Protein AF-A0A317H182-F1 (afdb_monomer_lite)

pLDDT: mean 72.09, std 22.32, range [26.25, 97.12]

Radius of gyration: 19.9 Å; chains: 1; bounding box: 57×42×47 Å

Structure (mmCIF, N/CA/C/O backbone):
data_AF-A0A317H182-F1
#
_entry.id   AF-A0A317H182-F1
#
loop_
_atom_site.group_PDB
_atom_site.id
_atom_site.type_symbol
_atom_site.label_atom_id
_atom_site.label_alt_id
_atom_site.label_comp_id
_atom_site.label_asym_id
_atom_site.label_entity_id
_atom_site.label_seq_id
_atom_site.pdbx_PDB_ins_code
_atom_site.Cartn_x
_atom_site.Cartn_y
_atom_site.Cartn_z
_atom_site.occupancy
_atom_site.B_iso_or_equiv
_atom_site.auth_seq_id
_atom_site.auth_comp_id
_atom_site.auth_asym_id
_atom_site.auth_atom_id
_atom_site.pdbx_PDB_model_num
ATOM 1 N N . MET A 1 1 ? 21.557 24.415 13.808 1.00 30.81 1 MET A N 1
ATOM 2 C CA . MET A 1 1 ? 20.575 25.486 13.540 1.00 30.81 1 MET A CA 1
ATOM 3 C C . MET A 1 1 ? 19.965 25.231 12.166 1.00 30.81 1 MET A C 1
ATOM 5 O O . MET A 1 1 ? 20.726 24.977 11.244 1.00 30.81 1 MET A O 1
ATOM 9 N N . SER A 1 2 ? 18.627 25.276 12.091 1.00 28.62 2 SER A N 1
ATOM 10 C CA . SER A 1 2 ? 17.780 25.408 10.882 1.00 28.62 2 SER A CA 1
ATOM 11 C C . SER A 1 2 ? 17.447 24.155 10.034 1.00 28.62 2 SER A C 1
ATOM 13 O O . SER A 1 2 ? 18.135 23.815 9.082 1.00 28.62 2 SER A O 1
ATOM 15 N N . VAL A 1 3 ? 16.304 23.537 10.369 1.00 38.00 3 VAL A N 1
ATOM 16 C CA . VAL A 1 3 ? 15.306 22.853 9.488 1.00 38.00 3 VAL A CA 1
ATOM 17 C C . VAL A 1 3 ? 14.344 23.981 9.001 1.00 38.00 3 VAL A C 1
ATOM 19 O O . VAL A 1 3 ? 14.295 24.958 9.760 1.00 38.00 3 VAL A O 1
ATOM 22 N N . PRO A 1 4 ? 13.569 23.963 7.872 1.00 52.16 4 PRO A N 1
ATOM 23 C CA . PRO A 1 4 ? 12.863 22.810 7.264 1.00 52.16 4 PRO A CA 1
ATOM 24 C C . PRO A 1 4 ? 12.511 22.867 5.747 1.00 52.16 4 PRO A C 1
ATOM 26 O O . PRO A 1 4 ? 11.859 23.809 5.333 1.00 52.16 4 PRO A O 1
ATOM 29 N N . TRP A 1 5 ? 12.722 21.818 4.936 1.00 29.45 5 TRP A N 1
ATOM 30 C CA . TRP A 1 5 ? 11.931 21.649 3.691 1.00 29.45 5 TRP A CA 1
ATOM 31 C C . TRP A 1 5 ? 11.664 20.169 3.386 1.00 29.45 5 TRP A C 1
ATOM 33 O O . TRP A 1 5 ? 12.564 19.396 3.078 1.00 29.45 5 TRP A O 1
ATOM 43 N N . ILE A 1 6 ? 10.393 19.793 3.537 1.00 37.38 6 ILE A N 1
ATOM 44 C CA . ILE A 1 6 ? 9.793 18.497 3.215 1.00 37.38 6 ILE A CA 1
ATOM 45 C C . ILE A 1 6 ? 9.020 18.721 1.909 1.00 37.38 6 ILE A C 1
ATOM 47 O O . ILE A 1 6 ? 7.950 19.328 1.929 1.00 37.38 6 ILE A O 1
ATOM 51 N N . SER A 1 7 ? 9.566 18.273 0.779 1.00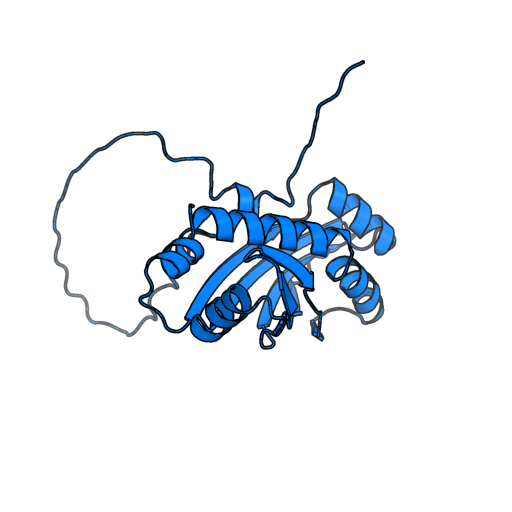 32.78 7 SER A N 1
ATOM 52 C CA . SER A 1 7 ? 8.906 18.345 -0.530 1.00 32.78 7 SER A CA 1
ATOM 53 C C . SER A 1 7 ? 8.351 16.971 -0.871 1.00 32.78 7 SER A C 1
ATOM 55 O O . SER A 1 7 ? 9.085 16.048 -1.200 1.00 32.78 7 SER A O 1
ATOM 57 N N . VAL A 1 8 ? 7.037 16.842 -0.714 1.00 42.72 8 VAL A N 1
ATOM 58 C CA . VAL A 1 8 ? 6.294 15.583 -0.752 1.00 42.72 8 VAL A CA 1
ATOM 59 C C . VAL A 1 8 ? 5.305 15.566 -1.922 1.00 42.72 8 VAL A C 1
ATOM 61 O O . VAL A 1 8 ? 4.232 16.176 -1.855 1.00 42.72 8 VAL A O 1
ATOM 64 N N . PRO A 1 9 ? 5.676 14.911 -3.024 1.00 31.39 9 PRO A N 1
ATOM 65 C CA . PRO A 1 9 ? 4.706 14.448 -4.021 1.00 31.39 9 PRO A CA 1
ATOM 66 C C . PRO A 1 9 ? 4.057 13.058 -3.778 1.00 31.39 9 PRO A C 1
ATOM 68 O O . PRO A 1 9 ? 2.974 12.843 -4.312 1.00 31.39 9 PRO A O 1
ATOM 71 N N . LEU A 1 10 ? 4.575 12.152 -2.925 1.00 35.09 10 LEU A N 1
ATOM 72 C CA . LEU A 1 10 ? 3.971 10.807 -2.746 1.00 35.09 10 LEU A CA 1
ATOM 73 C C . LEU A 1 10 ? 2.767 10.811 -1.801 1.00 35.09 10 LEU A C 1
ATOM 75 O O . LEU A 1 10 ? 1.838 10.019 -1.936 1.00 35.09 10 LEU A O 1
ATOM 79 N N . ILE A 1 11 ? 2.736 11.770 -0.874 1.00 35.50 11 ILE A N 1
ATOM 80 C CA . ILE A 1 11 ? 1.598 11.978 0.028 1.00 35.50 11 ILE A CA 1
ATOM 81 C C . ILE A 1 11 ? 0.484 12.752 -0.708 1.00 35.50 11 ILE A C 1
ATOM 83 O O . ILE A 1 11 ? -0.646 12.779 -0.238 1.00 35.50 11 ILE A O 1
ATOM 87 N N . ARG A 1 12 ? 0.723 13.320 -1.905 1.00 30.66 12 ARG A N 1
ATOM 88 C CA . ARG A 1 12 ? -0.226 14.223 -2.582 1.00 30.66 12 ARG A CA 1
ATOM 89 C C . ARG A 1 12 ? -1.532 13.592 -3.051 1.00 30.66 12 ARG A C 1
ATOM 91 O O . ARG A 1 12 ? -2.519 14.306 -3.033 1.00 30.66 12 ARG A O 1
ATOM 98 N N . CYS A 1 13 ? -1.632 12.300 -3.345 1.00 27.97 13 CYS A N 1
ATOM 99 C CA . CYS A 1 13 ? -2.951 11.732 -3.672 1.00 27.97 13 CYS A CA 1
ATOM 100 C C . CYS A 1 13 ? -3.845 11.463 -2.450 1.00 27.97 13 CYS A C 1
ATOM 102 O O . CYS A 1 13 ? -5.065 11.499 -2.572 1.00 27.97 13 CYS A O 1
ATOM 104 N N . MET A 1 14 ? -3.265 11.308 -1.256 1.00 30.44 14 MET A N 1
ATOM 105 C CA . MET A 1 14 ? -4.017 11.374 0.004 1.00 30.44 14 MET A CA 1
ATOM 106 C C . MET A 1 14 ? -4.104 12.816 0.561 1.00 30.44 14 MET A C 1
ATOM 108 O O . MET A 1 14 ? -5.059 13.133 1.271 1.00 30.44 14 MET A O 1
ATOM 112 N N . VAL A 1 15 ? -3.179 13.718 0.192 1.00 35.50 15 VAL A N 1
ATOM 113 C CA . VAL A 1 15 ? -3.072 15.124 0.657 1.00 35.50 15 VAL A CA 1
ATOM 114 C C . VAL A 1 15 ? -3.844 16.138 -0.194 1.00 35.50 15 VAL A C 1
ATOM 116 O O . VAL A 1 15 ? -4.254 17.167 0.340 1.00 35.50 15 VAL A O 1
ATOM 119 N N . TRP A 1 16 ? -4.143 15.879 -1.471 1.00 29.86 16 TRP A N 1
ATOM 120 C CA . TRP A 1 16 ? -4.993 16.777 -2.275 1.00 29.86 16 TRP A CA 1
ATOM 121 C C . TRP A 1 16 ? -6.463 16.740 -1.851 1.00 29.86 16 TRP A C 1
ATOM 123 O O . TRP A 1 16 ? -7.197 17.697 -2.076 1.00 29.86 16 TRP A O 1
ATOM 133 N N . CYS A 1 17 ? -6.859 15.696 -1.121 1.00 27.95 17 CYS A N 1
ATOM 134 C CA . CYS A 1 17 ? -8.180 15.560 -0.518 1.00 27.95 17 CYS A CA 1
ATOM 135 C C . CYS A 1 17 ? -8.484 16.634 0.560 1.00 27.95 17 CYS A C 1
ATOM 137 O O . CYS A 1 17 ? -9.612 16.701 1.041 1.00 27.95 17 CYS A O 1
ATOM 139 N N . ALA A 1 18 ? -7.507 17.470 0.954 1.00 31.64 18 ALA A N 1
ATOM 140 C CA . ALA A 1 18 ? -7.628 18.414 2.071 1.00 31.64 18 ALA A CA 1
ATOM 141 C C . ALA A 1 18 ? -7.414 19.908 1.731 1.00 31.64 18 ALA A C 1
ATOM 143 O O . ALA A 1 18 ? -7.559 20.742 2.622 1.00 31.64 18 ALA A O 1
ATOM 144 N N . LEU A 1 19 ? -7.098 20.295 0.486 1.00 26.42 19 LEU A N 1
ATOM 145 C CA . LEU A 1 19 ? -6.808 21.701 0.144 1.00 26.42 19 LEU A CA 1
ATOM 146 C C . LEU A 1 19 ? -7.611 22.204 -1.069 1.00 26.42 19 LEU A C 1
ATOM 148 O O . LEU A 1 19 ? -7.073 22.322 -2.165 1.00 26.42 19 LEU A O 1
ATOM 152 N N . ARG A 1 20 ? -8.896 22.529 -0.854 1.00 29.14 20 ARG A N 1
ATOM 153 C CA . ARG A 1 20 ? -9.636 23.666 -1.463 1.00 29.14 20 ARG A CA 1
ATOM 154 C C . ARG A 1 20 ? -11.121 23.600 -1.076 1.00 29.14 20 ARG A C 1
ATOM 156 O O . ARG A 1 20 ? -11.953 23.098 -1.821 1.00 29.14 20 ARG A O 1
ATOM 163 N N . ALA A 1 21 ? -11.453 24.134 0.096 1.00 27.19 21 ALA A N 1
ATOM 164 C CA . ALA A 1 21 ? -12.833 24.425 0.486 1.00 27.19 21 ALA A CA 1
ATOM 165 C C . ALA A 1 21 ? -12.889 25.762 1.237 1.00 27.19 21 ALA A C 1
ATOM 167 O O . ALA A 1 21 ? -13.186 25.821 2.424 1.00 27.19 21 ALA A O 1
ATOM 168 N N . THR A 1 22 ? -12.585 26.840 0.518 1.00 35.19 22 THR A N 1
ATOM 169 C CA . THR A 1 22 ? -12.957 28.206 0.903 1.00 35.19 22 THR A CA 1
ATOM 170 C C . THR A 1 22 ? -13.122 29.040 -0.365 1.00 35.19 22 THR A C 1
ATOM 172 O O . THR A 1 22 ? -12.157 29.614 -0.854 1.00 35.19 22 THR A O 1
ATOM 175 N N . ALA A 1 23 ? -14.340 29.059 -0.920 1.00 28.08 23 ALA A N 1
ATOM 176 C CA . ALA A 1 23 ? -14.903 30.179 -1.687 1.00 28.08 23 ALA A CA 1
ATOM 177 C C . ALA A 1 23 ? -16.377 29.901 -2.064 1.00 28.08 23 ALA A C 1
ATOM 179 O O . ALA A 1 23 ? -16.665 29.127 -2.967 1.00 28.08 23 ALA A O 1
ATOM 180 N N . MET A 1 24 ? -17.269 30.529 -1.292 1.00 26.95 24 MET A N 1
ATOM 181 C CA . MET A 1 24 ? -18.588 31.104 -1.615 1.00 26.95 24 MET A CA 1
ATOM 182 C C . MET A 1 24 ? -19.540 30.445 -2.637 1.00 26.95 24 MET A C 1
ATOM 184 O O . MET A 1 24 ? -19.324 30.463 -3.841 1.00 26.95 24 MET A O 1
ATOM 188 N N . PHE A 1 25 ? -20.688 30.015 -2.096 1.00 31.19 25 PHE A N 1
ATOM 189 C CA . PHE A 1 25 ? -22.054 30.448 -2.444 1.00 31.19 25 PHE A CA 1
ATOM 190 C C . PHE A 1 25 ? -22.292 31.132 -3.806 1.00 31.19 25 PHE A C 1
ATOM 192 O O . PHE A 1 25 ? -21.817 32.237 -4.048 1.00 31.19 25 PHE A O 1
ATOM 199 N N . GLY A 1 26 ? -23.201 30.549 -4.596 1.00 26.25 26 GLY A N 1
ATOM 200 C CA . GLY A 1 26 ? -23.840 31.204 -5.741 1.00 26.25 26 GLY A CA 1
ATOM 201 C C . GLY A 1 26 ? -24.866 30.306 -6.434 1.00 26.25 26 GLY A C 1
ATOM 202 O O . GLY A 1 26 ? -24.553 29.634 -7.407 1.00 26.25 26 GLY A O 1
ATOM 203 N N . VAL A 1 27 ? -26.086 30.275 -5.897 1.00 40.25 27 VAL A N 1
ATOM 204 C CA . VAL A 1 27 ? -27.287 29.625 -6.452 1.00 40.25 27 VAL A CA 1
ATOM 205 C C . VAL A 1 27 ? -27.712 30.311 -7.753 1.00 40.25 27 VAL A C 1
ATOM 207 O O . VAL A 1 27 ? -27.967 31.505 -7.687 1.00 40.25 27 VAL A O 1
ATOM 210 N N . VAL A 1 28 ? -27.917 29.572 -8.855 1.00 33.22 28 VAL A N 1
ATOM 211 C CA . VAL A 1 28 ? -29.036 29.794 -9.802 1.00 33.22 28 VAL A CA 1
ATOM 212 C C . VAL A 1 28 ? -29.432 28.465 -10.461 1.00 33.22 28 VAL A C 1
ATOM 214 O O . VAL A 1 28 ? -28.636 27.804 -11.121 1.00 33.22 28 VAL A O 1
ATOM 217 N N . VAL A 1 29 ? -30.696 28.104 -10.255 1.00 41.75 29 VAL A N 1
ATOM 218 C CA . VAL A 1 29 ? -31.462 27.026 -10.893 1.00 41.75 29 VAL A CA 1
ATOM 219 C C . VAL A 1 29 ? -31.950 27.498 -12.264 1.00 41.75 29 VAL A C 1
ATOM 221 O O . VAL A 1 29 ? -32.477 28.603 -12.346 1.00 41.75 29 VAL A O 1
ATOM 224 N N . LEU A 1 30 ? -31.887 26.655 -13.303 1.00 34.62 30 LEU A N 1
ATOM 225 C CA . LEU A 1 30 ? -32.829 26.732 -14.429 1.00 34.62 30 LEU A CA 1
ATOM 226 C C . LEU A 1 30 ? -32.946 25.396 -15.181 1.00 34.62 30 LEU A C 1
ATOM 228 O O . LEU A 1 30 ? -31.955 24.788 -15.576 1.00 34.62 30 LEU A O 1
ATOM 232 N N . LEU A 1 31 ? -34.201 24.954 -15.316 1.00 42.06 31 LEU A N 1
ATOM 233 C CA . LEU A 1 31 ? -34.667 23.749 -15.998 1.00 42.06 31 LEU A CA 1
ATOM 234 C C . LEU A 1 31 ? -34.443 23.807 -17.518 1.00 42.06 31 LEU A C 1
ATOM 236 O O . LEU A 1 31 ? -34.735 24.824 -18.141 1.00 42.06 31 LEU A O 1
ATOM 240 N N . ALA A 1 32 ? -34.143 22.652 -18.117 1.00 37.62 32 ALA A N 1
ATOM 241 C CA . ALA A 1 32 ? -34.619 22.296 -19.453 1.00 37.62 32 ALA A CA 1
ATOM 242 C C . ALA A 1 32 ? -34.813 20.773 -19.548 1.00 37.62 32 ALA A C 1
ATOM 244 O O . ALA A 1 32 ? -33.878 19.996 -19.368 1.00 37.62 32 ALA A O 1
ATOM 245 N N . VAL A 1 33 ? -36.057 20.362 -19.799 1.00 45.25 33 VAL A N 1
ATOM 246 C CA . VAL A 1 33 ? -36.471 18.984 -20.086 1.00 45.25 33 VAL A CA 1
ATOM 247 C C . VAL A 1 33 ? -36.271 18.744 -21.581 1.00 45.25 33 VAL A C 1
ATOM 249 O O . VAL A 1 33 ? -36.908 19.415 -22.389 1.00 45.25 33 VAL A O 1
ATOM 252 N N . VAL A 1 34 ? -35.423 17.783 -21.953 1.00 47.72 34 VAL A N 1
ATOM 253 C CA . VAL A 1 34 ? -35.378 17.223 -23.313 1.00 47.72 34 VAL A CA 1
ATOM 254 C C . VAL A 1 34 ? -35.348 15.704 -23.202 1.00 47.72 34 VAL A C 1
ATOM 256 O O . VAL A 1 34 ? -34.401 15.111 -22.694 1.00 47.72 34 VAL A O 1
ATOM 259 N N . THR A 1 35 ? -36.428 15.082 -23.663 1.00 45.47 35 THR A N 1
ATOM 260 C CA . THR A 1 35 ? -36.570 13.640 -23.859 1.00 45.47 35 THR A CA 1
ATOM 261 C C . THR A 1 35 ? -35.873 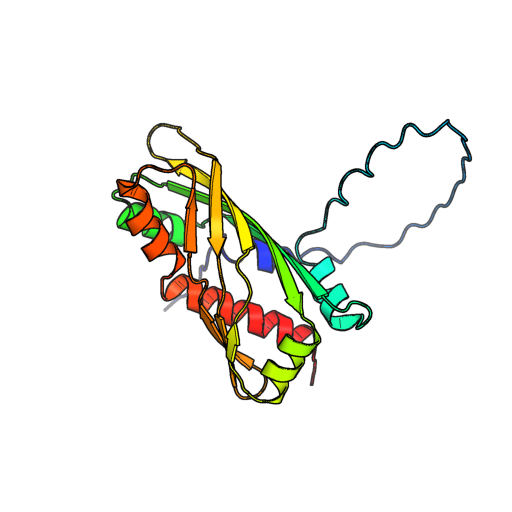13.241 -25.157 1.00 45.47 35 THR A C 1
ATOM 263 O O . THR A 1 35 ? -36.352 13.590 -26.235 1.00 45.47 35 THR A O 1
ATOM 266 N N . ALA A 1 36 ? -34.770 12.500 -25.063 1.00 38.38 36 ALA A N 1
ATOM 267 C CA . ALA A 1 36 ? -34.148 11.824 -26.196 1.00 38.38 36 ALA A CA 1
ATOM 268 C C . ALA A 1 36 ? -33.989 10.331 -25.873 1.00 38.38 36 ALA A C 1
ATOM 270 O O . ALA A 1 36 ? -33.526 9.950 -24.800 1.00 38.38 36 ALA A O 1
ATOM 271 N N . THR A 1 37 ? -34.458 9.514 -26.809 1.00 43.62 37 THR A N 1
ATOM 272 C CA . THR A 1 37 ? -34.469 8.049 -26.848 1.00 43.62 37 THR A CA 1
ATOM 273 C C . THR A 1 37 ? -33.120 7.442 -26.467 1.00 43.62 37 THR A C 1
ATOM 275 O O . THR A 1 37 ? -32.111 7.702 -27.119 1.00 43.62 37 THR A O 1
ATOM 278 N N . GLY A 1 38 ? -33.124 6.640 -25.399 1.00 37.66 38 GLY A N 1
ATOM 279 C CA . GLY A 1 38 ? -31.941 5.997 -24.841 1.00 37.66 38 GLY A CA 1
ATOM 280 C C . GLY A 1 38 ? -31.522 4.761 -25.628 1.00 37.66 38 GLY A C 1
ATOM 281 O O . GLY A 1 38 ? -32.098 3.690 -25.465 1.00 37.66 38 GLY A O 1
ATOM 282 N N . GLU A 1 39 ? -30.460 4.901 -26.413 1.00 38.03 39 GLU A N 1
ATOM 283 C CA . GLU A 1 39 ? -29.464 3.840 -26.512 1.00 38.03 39 GLU A CA 1
ATOM 284 C C . GLU A 1 39 ? -28.803 3.761 -25.131 1.00 38.03 39 GLU A C 1
ATOM 286 O O . GLU A 1 39 ? -28.422 4.797 -24.579 1.00 38.03 39 GLU A O 1
ATOM 291 N N . ALA A 1 40 ? -28.748 2.576 -24.518 1.00 39.38 40 ALA A N 1
ATOM 292 C CA . ALA A 1 40 ? -28.153 2.380 -23.198 1.00 39.38 40 ALA A CA 1
ATOM 293 C C . ALA A 1 40 ? -26.624 2.529 -23.280 1.00 39.38 40 ALA A C 1
ATOM 295 O O . ALA A 1 40 ? -25.869 1.573 -23.119 1.00 39.38 40 ALA A O 1
ATOM 296 N N . ALA A 1 41 ? -26.173 3.755 -23.536 1.00 34.47 41 ALA A N 1
ATOM 297 C CA . ALA A 1 41 ? -24.853 4.216 -23.190 1.00 34.47 41 ALA A CA 1
ATOM 298 C C . ALA A 1 41 ? -24.716 3.996 -21.685 1.00 34.47 41 ALA A C 1
ATOM 300 O O . ALA A 1 41 ? -25.464 4.574 -20.888 1.00 34.47 41 ALA A O 1
ATOM 301 N N . GLN A 1 42 ? -23.797 3.109 -21.300 1.00 40.81 42 GLN A N 1
ATOM 302 C CA . GLN A 1 42 ? -23.356 3.025 -19.917 1.00 40.81 42 GLN A CA 1
ATOM 303 C C . GLN A 1 42 ? -23.095 4.457 -19.441 1.00 40.81 42 GLN A C 1
ATOM 305 O O . GLN A 1 42 ? -22.407 5.200 -20.152 1.00 40.81 42 GLN A O 1
ATOM 310 N N . PRO A 1 43 ? -23.661 4.868 -18.290 1.00 34.03 43 PRO A N 1
ATOM 311 C CA . PRO A 1 43 ? -23.346 6.161 -17.715 1.00 34.03 43 PRO A CA 1
ATOM 312 C C . PRO A 1 43 ? -21.823 6.287 -17.712 1.00 34.03 43 PRO A C 1
ATOM 314 O O . PRO A 1 43 ? -21.168 5.329 -17.280 1.00 34.03 43 PRO A O 1
ATOM 317 N N . PRO A 1 44 ? -21.243 7.389 -18.225 1.00 37.44 44 PRO A N 1
ATOM 318 C CA . PRO A 1 44 ? -19.817 7.608 -18.071 1.00 37.44 44 PRO A CA 1
ATOM 319 C C . PRO A 1 44 ? -19.512 7.382 -16.597 1.00 37.44 44 PRO A C 1
ATOM 321 O O . PRO A 1 44 ? -20.213 7.936 -15.742 1.00 37.44 44 PRO A O 1
ATOM 324 N N . ALA A 1 45 ? -18.561 6.481 -16.322 1.00 39.41 45 ALA A N 1
ATOM 325 C CA . ALA A 1 45 ? -18.153 6.167 -14.963 1.00 39.41 45 ALA A CA 1
ATOM 326 C C . ALA A 1 45 ? -18.040 7.503 -14.222 1.00 39.41 45 ALA A C 1
ATOM 328 O O . ALA A 1 45 ? -17.376 8.405 -14.754 1.00 39.41 45 ALA A O 1
ATOM 329 N N . PRO A 1 46 ? -18.749 7.688 -13.089 1.00 37.31 46 PRO A N 1
ATOM 330 C CA . PRO A 1 46 ? -18.636 8.914 -12.327 1.00 37.31 46 PRO A CA 1
ATOM 331 C C . PRO A 1 46 ? -17.149 9.192 -12.196 1.00 37.31 46 PRO A C 1
ATOM 333 O O . PRO A 1 46 ? -16.396 8.286 -11.833 1.00 37.31 46 PRO A O 1
ATOM 336 N N . GLN A 1 47 ? -16.717 10.389 -12.586 1.00 39.31 47 GLN A N 1
ATOM 337 C CA . GLN A 1 47 ? -15.358 10.832 -12.325 1.00 39.31 47 GLN A CA 1
ATOM 338 C C . GLN A 1 47 ? -15.238 10.898 -10.804 1.00 39.31 47 GLN A C 1
ATOM 340 O O . GLN A 1 47 ? -15.553 11.916 -10.189 1.00 39.31 47 GLN A O 1
ATOM 345 N N . ALA A 1 48 ? -14.924 9.751 -10.202 1.00 42.97 48 ALA A N 1
ATOM 346 C CA . ALA A 1 48 ? -14.845 9.561 -8.775 1.00 42.97 48 ALA A CA 1
ATOM 347 C C . ALA A 1 48 ? -13.753 10.505 -8.308 1.00 42.97 48 ALA A C 1
ATOM 349 O O . ALA A 1 48 ? -12.585 10.365 -8.680 1.00 42.97 48 ALA A O 1
ATOM 350 N N . VAL A 1 49 ? -14.159 11.533 -7.570 1.00 42.53 49 VAL A N 1
ATOM 351 C CA . VAL A 1 49 ? -13.223 12.492 -7.008 1.00 42.53 49 VAL A CA 1
ATOM 352 C C . VAL A 1 49 ? -12.372 11.700 -6.018 1.00 42.53 49 VAL A C 1
ATOM 354 O O . VAL A 1 49 ? -12.921 11.201 -5.028 1.00 42.53 49 VAL A O 1
ATOM 357 N N . PRO A 1 50 ? -11.054 11.551 -6.256 1.00 46.56 50 PRO A N 1
ATOM 358 C CA . PRO A 1 50 ? -10.215 10.696 -5.429 1.00 46.56 50 PRO A CA 1
ATOM 359 C C . PRO A 1 50 ? -10.339 11.090 -3.953 1.00 46.56 50 PRO A C 1
ATOM 361 O O . PRO A 1 50 ? -10.133 12.247 -3.589 1.00 46.56 50 PRO A O 1
ATOM 364 N N . GLY A 1 51 ? -10.730 10.136 -3.104 1.00 48.41 51 GLY A N 1
ATOM 365 C CA . GLY A 1 51 ? -10.806 10.298 -1.647 1.00 48.41 51 GLY A CA 1
ATOM 366 C C . GLY A 1 51 ? -12.102 10.880 -1.058 1.00 48.41 51 GLY A C 1
ATOM 367 O O . GLY A 1 51 ? -12.418 10.537 0.084 1.00 48.41 51 GLY A O 1
ATOM 368 N N . LYS A 1 52 ? -12.900 11.670 -1.795 1.00 50.56 52 LYS A N 1
ATOM 369 C CA . LYS A 1 52 ? -14.193 12.178 -1.279 1.00 50.56 52 LYS A CA 1
ATOM 370 C C . LYS A 1 52 ? -15.176 11.030 -1.035 1.00 50.56 52 LYS A C 1
ATOM 372 O O . LYS A 1 52 ? -15.799 10.959 0.023 1.00 50.56 52 LYS A O 1
ATOM 377 N N . ASP A 1 53 ? -15.210 10.084 -1.965 1.00 65.25 53 ASP A N 1
ATOM 378 C CA . ASP A 1 53 ? -16.114 8.940 -1.902 1.00 65.25 53 ASP A CA 1
ATOM 379 C C . ASP A 1 53 ? -15.745 7.976 -0.768 1.00 65.25 53 ASP A C 1
ATOM 381 O O . ASP A 1 53 ? -16.629 7.481 -0.086 1.00 65.25 53 ASP A O 1
ATOM 385 N N . CYS A 1 54 ? -14.458 7.769 -0.470 1.00 72.06 54 CYS A N 1
ATOM 386 C CA . CYS A 1 54 ? -14.028 6.816 0.563 1.00 72.06 54 CYS A CA 1
ATOM 387 C C . CYS A 1 54 ? -14.494 7.236 1.969 1.00 72.06 54 CYS A C 1
ATOM 389 O O . CYS A 1 54 ? -15.101 6.446 2.691 1.00 72.06 54 CYS A O 1
ATOM 391 N N . LEU A 1 55 ? -14.258 8.492 2.364 1.00 74.88 55 LEU A N 1
ATOM 392 C CA . LEU A 1 55 ? -14.662 8.989 3.685 1.00 74.88 55 LEU A CA 1
ATOM 393 C C . LEU A 1 55 ? -16.189 9.114 3.805 1.00 74.88 55 LEU A C 1
ATOM 395 O O . LEU A 1 55 ? -16.752 8.795 4.855 1.00 74.88 55 LEU A O 1
ATOM 399 N N . ASP A 1 56 ? -16.859 9.526 2.726 1.00 74.50 56 ASP A N 1
ATOM 400 C CA . ASP A 1 56 ? -18.321 9.570 2.655 1.00 74.50 56 ASP A CA 1
ATOM 401 C C . ASP A 1 56 ? -18.913 8.147 2.749 1.00 74.50 56 ASP A C 1
ATOM 403 O O . ASP A 1 56 ? -19.890 7.923 3.469 1.00 74.50 56 ASP A O 1
ATOM 407 N N . GLN A 1 57 ? -18.281 7.146 2.130 1.00 73.19 57 GLN A N 1
ATOM 408 C CA . GLN A 1 57 ? -18.620 5.732 2.303 1.00 73.19 57 GLN A CA 1
ATOM 409 C C . GLN A 1 57 ? -18.408 5.322 3.764 1.00 73.19 57 GLN A C 1
ATOM 411 O O . GLN A 1 57 ? -19.353 4.850 4.392 1.00 73.19 57 GLN A O 1
ATOM 416 N N . PHE A 1 58 ? -17.244 5.576 4.367 1.00 74.25 58 PHE A N 1
ATOM 417 C CA . PHE A 1 58 ? -16.990 5.277 5.782 1.00 74.25 58 PHE A CA 1
ATOM 418 C C . PHE A 1 58 ? -18.061 5.857 6.715 1.00 74.25 58 PHE A C 1
ATOM 420 O O . PHE A 1 58 ? -18.628 5.113 7.515 1.00 74.25 58 PHE A O 1
ATOM 427 N N . ARG A 1 59 ? -18.405 7.140 6.564 1.00 77.62 59 ARG A N 1
ATOM 428 C CA . ARG A 1 59 ? -19.361 7.842 7.438 1.00 77.62 59 ARG A CA 1
ATOM 429 C C . ARG A 1 59 ? -20.819 7.502 7.173 1.00 77.62 59 ARG A C 1
ATOM 431 O O . ARG A 1 59 ? -21.609 7.451 8.108 1.00 77.62 59 ARG A O 1
ATOM 438 N N . SER A 1 60 ? -21.199 7.300 5.913 1.00 76.06 60 SER A N 1
ATOM 439 C CA . SER A 1 60 ? -22.610 7.137 5.551 1.00 76.06 60 SER A CA 1
ATOM 440 C C . SER A 1 60 ? -23.231 5.868 6.122 1.00 76.06 60 SER A C 1
ATOM 442 O O . SER A 1 60 ? -24.447 5.831 6.276 1.00 76.06 60 SER A O 1
ATOM 444 N N . GLY A 1 61 ? -22.434 4.825 6.389 1.00 69.75 61 GLY A N 1
ATOM 445 C CA . GLY A 1 61 ? -22.914 3.547 6.927 1.00 69.75 61 GLY A CA 1
ATOM 446 C C . GLY A 1 61 ? -23.872 2.781 6.005 1.00 69.75 61 GLY A C 1
ATOM 447 O O . GLY A 1 61 ? -24.378 1.736 6.395 1.00 69.75 61 GLY A O 1
ATOM 448 N N . ARG A 1 62 ? -24.135 3.289 4.794 1.00 75.31 62 ARG A N 1
ATOM 449 C CA . ARG A 1 62 ? -25.223 2.827 3.917 1.00 75.31 62 ARG A CA 1
ATOM 450 C C . ARG A 1 62 ? -24.852 1.627 3.045 1.00 75.31 62 ARG A C 1
ATOM 452 O O . ARG A 1 62 ? -25.738 0.928 2.570 1.00 75.31 62 ARG A O 1
ATOM 459 N N . SER A 1 63 ? -23.563 1.389 2.825 1.00 79.38 63 SER A N 1
ATOM 460 C CA . SER A 1 63 ? -23.049 0.348 1.933 1.00 79.38 63 SER A CA 1
ATOM 461 C C . SER A 1 63 ? -22.436 -0.825 2.698 1.00 79.38 63 SER A C 1
ATOM 463 O O . SER A 1 63 ? -21.743 -0.644 3.703 1.00 79.38 63 SER A O 1
ATOM 465 N N . VAL A 1 64 ? -22.643 -2.040 2.183 1.00 86.62 64 VAL A N 1
ATOM 466 C CA . VAL A 1 64 ? -21.986 -3.268 2.679 1.00 86.62 64 VAL A CA 1
ATOM 467 C C . VAL A 1 64 ? -20.472 -3.225 2.425 1.00 86.62 64 VAL A C 1
ATOM 469 O O . VAL A 1 64 ? -19.688 -3.746 3.219 1.00 86.62 64 VAL A O 1
ATOM 472 N N . TRP A 1 65 ? -20.068 -2.554 1.346 1.00 85.38 65 TRP A N 1
ATOM 473 C CA . TRP A 1 65 ? -18.684 -2.385 0.917 1.00 85.38 65 TRP A CA 1
ATOM 474 C C . TRP A 1 65 ? -18.234 -0.944 1.106 1.00 85.38 65 TRP A C 1
ATOM 476 O O . TRP A 1 65 ? -18.946 -0.014 0.738 1.00 85.38 65 TRP A O 1
ATOM 486 N N . VAL A 1 66 ? -17.037 -0.760 1.645 1.00 83.44 66 VAL A N 1
ATOM 487 C CA . VAL A 1 66 ? -16.331 0.515 1.588 1.00 83.44 66 VAL A CA 1
ATOM 488 C C . VAL A 1 66 ? -15.439 0.476 0.356 1.00 83.44 66 VAL A C 1
ATOM 490 O O . VAL A 1 66 ? -14.569 -0.387 0.248 1.00 83.44 66 VAL A O 1
ATOM 493 N N . GLU A 1 67 ? -15.685 1.389 -0.576 1.00 85.25 67 GLU A N 1
ATOM 494 C CA . GLU A 1 67 ? -14.928 1.512 -1.819 1.00 85.25 67 GLU A CA 1
ATOM 495 C C . GLU A 1 67 ? -14.139 2.816 -1.806 1.00 85.25 67 GLU A C 1
ATOM 497 O O . GLU A 1 67 ? -14.676 3.889 -1.524 1.00 85.25 67 GLU A O 1
ATOM 502 N N . CYS A 1 68 ? -12.850 2.710 -2.088 1.00 79.69 68 CYS A N 1
ATOM 503 C CA . CYS A 1 68 ? -11.896 3.794 -1.995 1.00 79.69 68 CYS A CA 1
ATOM 504 C C . CYS A 1 68 ? -11.062 3.815 -3.269 1.00 79.69 68 CYS A C 1
ATOM 506 O O . CYS A 1 68 ? -10.184 2.976 -3.459 1.00 79.69 68 CYS A O 1
ATOM 508 N N . TYR A 1 69 ? -11.334 4.785 -4.139 1.00 81.44 69 TYR A N 1
ATOM 509 C CA . TYR A 1 69 ? -10.441 5.078 -5.250 1.00 81.44 69 TYR A CA 1
ATOM 510 C C . TYR A 1 69 ? -9.207 5.827 -4.744 1.00 81.44 69 TYR A C 1
ATOM 512 O O . TYR A 1 69 ? -9.325 6.828 -4.028 1.00 81.44 69 TYR A O 1
ATOM 520 N N . GLY A 1 70 ? -8.034 5.348 -5.139 1.00 71.25 70 GLY A N 1
ATOM 521 C CA . GLY A 1 70 ? -6.754 5.994 -4.898 1.00 71.25 70 GLY A CA 1
ATOM 522 C C . GLY A 1 70 ? -5.959 6.088 -6.191 1.00 71.25 70 GLY A C 1
ATOM 523 O O . GLY A 1 70 ? -6.009 5.190 -7.023 1.00 71.25 70 GLY A O 1
ATOM 524 N N . ALA A 1 71 ? -5.203 7.167 -6.336 1.00 74.31 71 ALA A N 1
ATOM 525 C CA . ALA A 1 71 ? -4.109 7.265 -7.292 1.00 74.31 71 ALA A CA 1
ATOM 526 C C . ALA A 1 71 ? -2.815 7.565 -6.524 1.00 74.31 71 ALA A C 1
ATOM 528 O O . ALA A 1 71 ? -2.877 7.890 -5.342 1.00 74.31 71 ALA A O 1
ATOM 529 N N . PHE A 1 72 ? -1.646 7.436 -7.135 1.00 68.94 72 PHE A N 1
ATOM 530 C CA . PHE A 1 72 ? -0.387 7.952 -6.611 1.00 68.94 72 PHE A CA 1
ATOM 531 C C . PHE A 1 72 ? 0.599 8.204 -7.744 1.00 68.94 72 PHE A C 1
ATOM 533 O O . PHE A 1 72 ? 0.507 7.607 -8.811 1.00 68.94 72 PHE A O 1
ATOM 540 N N . GLU A 1 73 ? 1.560 9.080 -7.489 1.00 78.75 73 GLU A N 1
ATOM 541 C CA . GLU A 1 73 ? 2.731 9.296 -8.330 1.00 78.75 73 GLU A CA 1
ATOM 542 C C . GLU A 1 73 ? 3.953 9.339 -7.416 1.00 78.75 73 GLU A C 1
ATOM 544 O O . GLU A 1 73 ? 3.883 9.900 -6.317 1.00 78.75 73 GLU 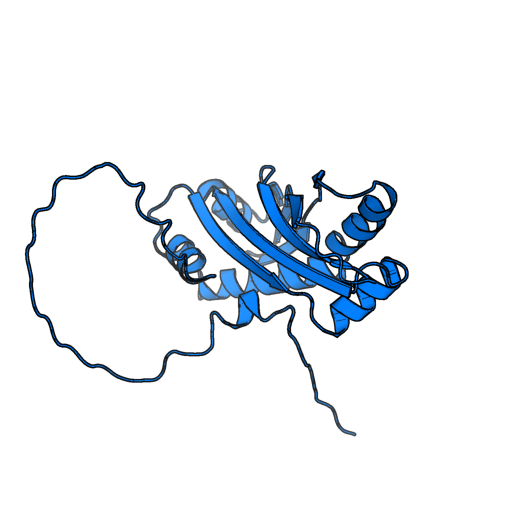A O 1
ATOM 549 N N . THR A 1 74 ? 5.059 8.721 -7.828 1.00 71.50 74 THR A N 1
ATOM 550 C CA . THR A 1 74 ? 6.291 8.770 -7.035 1.00 71.50 74 THR A CA 1
ATOM 551 C C . THR A 1 74 ? 6.844 10.189 -6.972 1.00 71.50 74 THR A C 1
ATOM 553 O O . THR A 1 74 ? 6.928 10.869 -7.992 1.00 71.50 74 THR A O 1
ATOM 556 N N . ASP A 1 75 ? 7.240 10.632 -5.779 1.00 77.12 75 ASP A N 1
ATOM 557 C CA . ASP A 1 75 ? 7.945 11.897 -5.592 1.00 77.12 75 ASP A CA 1
ATOM 558 C C . ASP A 1 75 ? 9.438 11.815 -5.837 1.00 77.12 75 ASP A C 1
ATOM 560 O O . ASP A 1 75 ? 9.969 10.727 -5.905 1.00 77.12 75 ASP A O 1
ATOM 564 N N . GLU A 1 76 ? 10.137 12.948 -5.893 1.00 80.50 76 GLU A N 1
ATOM 565 C CA . GLU A 1 76 ? 11.593 13.007 -6.087 1.00 80.50 76 GLU A CA 1
ATOM 566 C C . GLU A 1 76 ? 12.376 12.050 -5.168 1.00 80.50 76 GLU A C 1
ATOM 568 O O . GLU A 1 76 ? 13.320 11.401 -5.615 1.00 80.50 76 GLU A O 1
ATOM 573 N N . THR A 1 77 ? 11.966 11.901 -3.901 1.00 76.44 77 THR A N 1
ATOM 574 C CA . THR A 1 77 ? 12.636 10.990 -2.956 1.00 76.44 77 THR A CA 1
ATOM 575 C C . THR A 1 77 ? 12.388 9.528 -3.325 1.00 76.44 77 THR A C 1
ATOM 577 O O . THR A 1 77 ? 13.326 8.736 -3.406 1.00 76.44 77 THR A O 1
ATOM 580 N N . ALA A 1 78 ? 11.137 9.156 -3.583 1.00 70.50 78 ALA A N 1
ATOM 581 C CA . ALA A 1 78 ? 10.788 7.802 -3.980 1.00 70.50 78 ALA A CA 1
ATOM 582 C C . ALA A 1 78 ? 11.216 7.465 -5.407 1.00 70.50 78 ALA A C 1
ATOM 584 O O . ALA A 1 78 ? 11.510 6.311 -5.677 1.00 70.50 78 ALA A O 1
ATOM 585 N N . GLN A 1 79 ? 11.288 8.446 -6.302 1.00 81.19 79 GLN A N 1
ATOM 586 C CA . GLN A 1 79 ? 11.868 8.331 -7.633 1.00 81.19 79 GLN A CA 1
ATOM 587 C C . GLN A 1 79 ? 13.355 8.015 -7.502 1.00 81.19 79 GLN A C 1
ATOM 589 O O . GLN A 1 79 ? 13.816 7.070 -8.127 1.00 81.19 79 GLN A O 1
ATOM 594 N N . ALA A 1 80 ? 14.095 8.719 -6.637 1.00 82.00 80 ALA A N 1
ATOM 595 C CA . ALA A 1 80 ? 15.500 8.413 -6.377 1.00 82.00 80 ALA A CA 1
ATOM 596 C C . ALA A 1 80 ? 15.686 7.005 -5.785 1.00 82.00 80 ALA A C 1
ATOM 598 O O . ALA A 1 80 ? 16.557 6.257 -6.230 1.00 82.00 80 ALA A O 1
ATOM 599 N N . GLU A 1 81 ? 14.852 6.604 -4.821 1.00 76.88 81 GLU A N 1
ATOM 600 C CA . GLU A 1 81 ? 14.906 5.253 -4.252 1.00 76.88 81 GLU A CA 1
ATOM 601 C C . GLU A 1 81 ? 14.539 4.175 -5.284 1.00 76.88 81 GLU A C 1
ATOM 603 O O . GLU A 1 81 ? 15.226 3.158 -5.386 1.00 76.88 81 GLU A O 1
ATOM 608 N N . LEU A 1 82 ? 13.484 4.398 -6.067 1.00 75.38 82 LEU A N 1
ATOM 609 C CA . LEU A 1 82 ? 13.027 3.495 -7.119 1.00 75.38 82 LEU A CA 1
ATOM 610 C C . LEU A 1 82 ? 14.083 3.358 -8.216 1.00 75.38 82 LEU A C 1
ATOM 612 O O . LEU A 1 82 ? 14.408 2.238 -8.603 1.00 75.38 82 LEU A O 1
ATOM 616 N N . SER A 1 83 ? 14.680 4.469 -8.644 1.00 82.94 83 SER A N 1
ATOM 617 C CA . SER A 1 83 ? 15.788 4.506 -9.599 1.00 82.94 83 SER A CA 1
ATOM 618 C C . SER A 1 83 ? 16.978 3.712 -9.070 1.00 82.94 83 SER A C 1
ATOM 620 O O . SER A 1 83 ? 17.460 2.809 -9.745 1.00 82.94 83 SER A O 1
ATOM 622 N N . ASN A 1 84 ? 17.389 3.939 -7.819 1.00 82.75 84 ASN A N 1
ATOM 623 C CA . ASN A 1 84 ? 18.493 3.203 -7.200 1.00 82.75 84 ASN A CA 1
ATOM 624 C C . ASN A 1 84 ? 18.215 1.688 -7.126 1.00 82.75 84 ASN A C 1
ATOM 626 O O . ASN A 1 84 ? 19.055 0.870 -7.492 1.00 82.75 84 ASN A O 1
ATOM 630 N N . ARG A 1 85 ? 17.005 1.290 -6.713 1.00 75.88 85 ARG A N 1
ATOM 631 C CA . ARG A 1 85 ? 16.611 -0.129 -6.612 1.00 75.88 85 ARG A CA 1
ATOM 632 C C . ARG A 1 85 ? 16.441 -0.814 -7.966 1.00 75.88 85 ARG A C 1
ATOM 634 O O . ARG A 1 85 ? 16.507 -2.038 -8.029 1.00 75.88 85 ARG A O 1
ATOM 641 N N . THR A 1 86 ? 16.198 -0.046 -9.023 1.00 76.94 86 THR A N 1
ATOM 642 C CA . THR A 1 86 ? 15.984 -0.552 -10.385 1.00 76.94 86 THR A CA 1
ATOM 643 C C . THR A 1 86 ? 17.169 -0.281 -11.310 1.00 76.94 86 THR A C 1
ATOM 645 O O . THR A 1 86 ? 17.023 -0.432 -12.517 1.00 76.94 86 THR A O 1
ATOM 648 N N . PHE A 1 87 ? 18.341 0.081 -10.770 1.00 85.00 87 PHE A N 1
ATOM 649 C CA . PHE A 1 87 ? 19.547 0.391 -11.551 1.00 85.00 87 PHE A CA 1
ATOM 650 C C . PHE A 1 87 ? 19.287 1.431 -12.649 1.00 85.00 87 PHE A C 1
ATOM 652 O O . PHE A 1 87 ? 19.655 1.246 -13.805 1.00 85.00 87 PHE A O 1
ATOM 659 N N . ASP A 1 88 ? 18.595 2.508 -12.280 1.00 85.56 88 ASP A N 1
ATOM 660 C CA . ASP A 1 88 ? 18.212 3.624 -13.145 1.00 85.56 88 ASP A CA 1
ATOM 661 C C . ASP A 1 88 ? 17.235 3.289 -14.284 1.00 85.56 88 ASP A C 1
ATOM 663 O O . ASP A 1 88 ? 16.931 4.160 -15.106 1.00 85.56 88 ASP A O 1
ATOM 667 N N . LEU A 1 89 ? 16.680 2.070 -14.300 1.00 83.00 89 LEU A N 1
ATOM 668 C CA . LEU A 1 89 ? 15.719 1.637 -15.314 1.00 83.00 89 LEU A CA 1
ATOM 669 C C . LEU A 1 89 ? 14.333 2.239 -15.106 1.00 83.00 89 LEU A C 1
ATOM 671 O O . LEU A 1 89 ? 13.657 2.512 -16.093 1.00 83.00 89 LEU A O 1
ATOM 675 N N . VAL A 1 90 ? 13.896 2.449 -13.859 1.00 83.06 90 VAL A N 1
ATOM 676 C CA . VAL A 1 90 ? 12.588 3.036 -13.541 1.00 83.06 90 VAL A CA 1
ATOM 677 C C . VAL A 1 90 ? 12.767 4.402 -12.893 1.00 83.06 90 VAL A C 1
ATOM 679 O O . VAL A 1 90 ? 13.376 4.531 -11.835 1.00 83.06 90 VAL A O 1
ATOM 682 N N . ARG A 1 91 ? 12.200 5.429 -13.528 1.00 85.31 91 ARG A N 1
ATOM 683 C CA . ARG A 1 91 ? 12.316 6.835 -13.122 1.00 85.31 91 ARG A CA 1
ATOM 684 C C . ARG A 1 91 ? 11.093 7.354 -12.386 1.00 85.31 91 ARG A C 1
ATOM 686 O O . ARG A 1 91 ? 11.231 8.213 -11.528 1.00 85.31 91 ARG A O 1
ATOM 693 N N . ASN A 1 92 ? 9.907 6.859 -12.729 1.00 84.12 92 ASN A N 1
ATOM 694 C CA . ASN A 1 92 ? 8.652 7.276 -12.111 1.00 84.12 92 ASN A CA 1
ATOM 695 C C . ASN A 1 92 ? 7.651 6.119 -12.154 1.00 84.12 92 ASN A C 1
ATOM 697 O O . ASN A 1 92 ? 7.687 5.287 -13.061 1.00 84.12 92 ASN A O 1
ATOM 701 N N . ALA A 1 93 ? 6.736 6.091 -11.197 1.00 82.56 93 ALA A N 1
ATOM 702 C CA . ALA A 1 93 ? 5.563 5.239 -11.225 1.00 82.56 93 ALA A CA 1
ATOM 703 C C . ALA A 1 93 ? 4.332 6.066 -10.855 1.00 82.56 93 ALA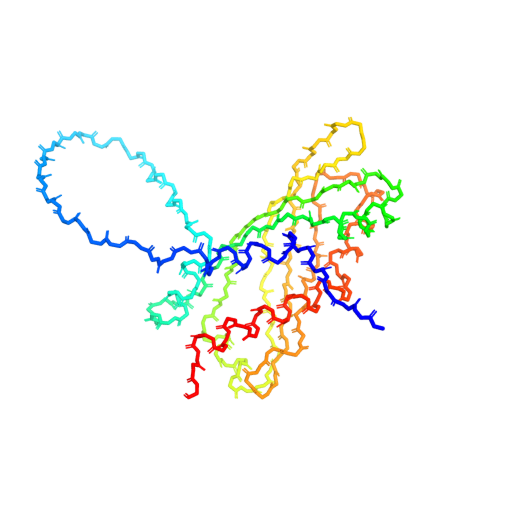 A C 1
ATOM 705 O O . ALA A 1 93 ? 4.278 6.686 -9.791 1.00 82.56 93 ALA A O 1
ATOM 706 N N . LYS A 1 94 ? 3.337 6.046 -11.739 1.00 86.25 94 LYS A N 1
ATOM 707 C CA . LYS A 1 94 ? 1.996 6.581 -11.507 1.00 86.25 94 LYS A CA 1
ATOM 708 C C . LYS A 1 94 ? 1.045 5.416 -11.403 1.00 86.25 94 LYS A C 1
ATOM 710 O O . LYS A 1 94 ? 1.006 4.631 -12.331 1.00 86.25 94 LYS A O 1
ATOM 715 N N . CYS A 1 95 ? 0.263 5.302 -10.348 1.00 83.25 95 CYS A N 1
ATOM 716 C CA . CYS A 1 95 ? -0.700 4.220 -10.225 1.00 83.25 95 CYS A CA 1
ATOM 717 C C . CYS A 1 95 ? -2.065 4.722 -9.792 1.00 83.25 95 CYS A C 1
ATOM 719 O O . CYS A 1 95 ? -2.182 5.802 -9.226 1.00 83.25 95 CYS A O 1
ATOM 721 N N . GLY A 1 96 ? -3.099 3.923 -10.010 1.00 83.38 96 GLY A N 1
ATOM 722 C CA . GLY A 1 96 ? -4.418 4.162 -9.461 1.00 83.38 96 GLY A CA 1
ATOM 723 C C . GLY A 1 96 ? -5.335 2.958 -9.576 1.00 83.38 96 GLY A C 1
ATOM 724 O O . GLY A 1 96 ? -5.098 2.036 -10.354 1.00 83.38 96 GLY A O 1
ATOM 725 N N . GLY A 1 97 ? -6.374 2.950 -8.756 1.00 84.75 97 GLY A N 1
ATOM 726 C CA . GLY A 1 97 ? -7.345 1.872 -8.712 1.00 84.75 97 GLY A CA 1
ATOM 727 C C . GLY A 1 97 ? -8.339 2.034 -7.573 1.00 84.75 97 GLY A C 1
ATOM 728 O O . GLY A 1 97 ? -8.203 2.903 -6.708 1.00 84.75 97 GLY A O 1
ATOM 729 N N . THR A 1 98 ? -9.350 1.174 -7.583 1.00 84.38 98 THR A N 1
ATOM 730 C CA . THR A 1 98 ? -10.375 1.124 -6.541 1.00 84.38 98 THR A CA 1
ATOM 731 C C . THR A 1 98 ? -10.070 -0.019 -5.598 1.00 84.38 98 THR A C 1
ATOM 733 O O . THR A 1 98 ? -10.067 -1.177 -6.005 1.00 84.38 98 THR A O 1
ATOM 736 N N . MET A 1 99 ? -9.870 0.310 -4.326 1.00 84.19 99 MET A N 1
ATOM 737 C CA . MET A 1 99 ? -9.826 -0.672 -3.257 1.00 84.19 99 MET A CA 1
ATOM 738 C C . MET A 1 99 ? -11.202 -0.840 -2.622 1.00 84.19 99 MET A C 1
ATOM 740 O O . MET A 1 99 ? -11.902 0.133 -2.358 1.00 84.19 99 MET A O 1
ATOM 744 N N . ARG A 1 100 ? -11.582 -2.077 -2.343 1.00 88.50 100 ARG A N 1
ATOM 745 C CA . ARG A 1 100 ? -12.854 -2.489 -1.770 1.00 88.50 100 ARG A CA 1
ATOM 746 C C . ARG A 1 100 ? -12.576 -3.318 -0.530 1.00 88.50 100 ARG A C 1
ATOM 748 O O . ARG A 1 100 ? -11.692 -4.176 -0.514 1.00 88.50 100 ARG A O 1
ATOM 755 N N . VAL A 1 101 ? -13.343 -3.052 0.516 1.00 88.38 101 VAL A N 1
ATOM 756 C CA . VAL A 1 101 ? -13.290 -3.797 1.771 1.00 88.38 101 VAL A CA 1
ATOM 757 C C . VAL A 1 101 ? -14.692 -3.952 2.330 1.00 88.38 101 VAL A C 1
ATOM 759 O O . VAL A 1 101 ? -15.504 -3.025 2.285 1.00 88.38 101 VAL A O 1
ATOM 762 N N . GLN A 1 102 ? -15.004 -5.132 2.856 1.00 90.19 102 GLN A N 1
ATOM 763 C CA . GLN A 1 102 ? -16.291 -5.349 3.496 1.00 90.19 102 GLN A CA 1
ATOM 764 C C . GLN A 1 102 ? -16.346 -4.549 4.802 1.00 90.19 102 GLN A C 1
ATOM 766 O O . GLN A 1 102 ? -15.480 -4.682 5.670 1.00 90.19 102 GLN A O 1
ATOM 771 N N . ARG A 1 103 ? -17.380 -3.717 4.966 1.00 88.38 103 ARG A N 1
ATOM 772 C CA . ARG A 1 103 ? -17.505 -2.820 6.124 1.00 88.38 103 ARG A CA 1
ATOM 773 C C . ARG A 1 103 ? -17.536 -3.583 7.441 1.00 88.38 103 ARG A C 1
ATOM 775 O O . ARG A 1 103 ? -16.920 -3.161 8.413 1.00 88.38 103 ARG A O 1
ATOM 782 N N . THR A 1 104 ? -18.272 -4.691 7.477 1.00 90.62 104 THR A N 1
ATOM 783 C CA . THR A 1 104 ? -18.395 -5.537 8.668 1.00 90.62 104 THR A CA 1
ATOM 784 C C . THR A 1 104 ? -17.045 -6.112 9.070 1.00 90.62 104 THR A C 1
ATOM 786 O O . THR A 1 104 ? -16.672 -5.969 10.229 1.00 90.62 104 THR A O 1
ATOM 789 N N . ALA A 1 105 ? -16.289 -6.665 8.119 1.00 91.88 105 ALA A N 1
ATOM 790 C CA . ALA A 1 105 ? -14.953 -7.202 8.362 1.00 91.88 105 ALA A CA 1
ATOM 791 C C . ALA A 1 105 ? -13.990 -6.118 8.866 1.00 91.88 105 ALA A C 1
ATOM 793 O O . ALA A 1 105 ? -13.277 -6.326 9.843 1.00 91.88 105 ALA A O 1
ATOM 794 N N . LEU A 1 106 ? -14.027 -4.927 8.263 1.00 89.88 106 LEU A N 1
ATOM 795 C CA . LEU A 1 106 ? -13.204 -3.801 8.695 1.00 89.88 106 LEU A CA 1
ATOM 796 C C . LEU A 1 106 ? -13.543 -3.331 10.112 1.00 89.88 106 LEU A C 1
ATOM 798 O O . LEU A 1 106 ? -12.655 -3.193 10.949 1.00 89.88 106 LEU A O 1
ATOM 802 N N . ASN A 1 107 ? -14.826 -3.119 10.402 1.00 89.00 107 ASN A N 1
ATOM 803 C CA . ASN A 1 107 ? -15.267 -2.684 11.724 1.00 89.00 107 ASN A CA 1
ATOM 804 C C . ASN A 1 107 ? -14.972 -3.740 12.795 1.00 89.00 107 ASN A C 1
ATOM 806 O O . ASN A 1 107 ? -14.557 -3.385 13.894 1.00 89.00 107 ASN A O 1
ATOM 810 N N . GLN A 1 108 ? -15.153 -5.026 12.481 1.00 92.25 108 GLN A N 1
ATOM 811 C CA . GLN A 1 108 ? -14.790 -6.126 13.375 1.00 92.25 108 GLN A CA 1
ATOM 812 C C . GLN A 1 108 ? -13.283 -6.158 13.630 1.00 92.25 108 GLN A C 1
ATOM 814 O O . GLN A 1 108 ? -12.872 -6.299 14.778 1.00 92.25 108 GLN A O 1
ATOM 819 N N . ALA A 1 109 ? -12.461 -5.977 12.595 1.00 93.31 109 ALA A N 1
ATOM 820 C CA . ALA A 1 109 ? -11.013 -5.950 12.751 1.00 93.31 109 ALA A CA 1
ATOM 821 C C . ALA A 1 109 ? -10.544 -4.779 13.629 1.00 93.31 109 ALA A C 1
ATOM 823 O O . ALA A 1 109 ? -9.708 -4.974 14.505 1.00 93.31 109 ALA A O 1
ATOM 824 N N . ILE A 1 110 ? -11.134 -3.590 13.457 1.00 91.12 110 ILE A N 1
ATOM 825 C CA . ILE A 1 110 ? -10.853 -2.412 14.293 1.00 91.12 110 ILE A CA 1
ATOM 826 C C . ILE A 1 110 ? -11.318 -2.628 15.739 1.00 91.12 110 ILE A C 1
ATOM 828 O O . ILE A 1 110 ? -10.603 -2.268 16.670 1.00 91.12 110 ILE A O 1
ATOM 832 N N . ALA A 1 111 ? -12.521 -3.174 15.942 1.00 91.81 111 ALA A N 1
ATOM 833 C CA . ALA A 1 111 ? -13.102 -3.353 17.273 1.00 91.81 111 ALA A CA 1
ATOM 834 C C . ALA A 1 111 ? -12.386 -4.431 18.099 1.00 91.81 111 ALA A C 1
ATOM 836 O O . ALA A 1 111 ? -12.334 -4.318 19.321 1.00 91.81 111 ALA A O 1
ATOM 837 N N . ASN A 1 112 ? -11.843 -5.450 17.430 1.00 95.56 112 ASN A N 1
ATOM 838 C CA . ASN A 1 112 ? -11.211 -6.605 18.061 1.00 95.56 112 ASN A CA 1
ATOM 839 C C . ASN A 1 112 ? -9.675 -6.550 18.039 1.00 95.56 112 ASN A C 1
ATOM 841 O O . ASN A 1 112 ? -9.052 -7.554 18.375 1.00 95.56 112 ASN A O 1
ATOM 845 N N . ASP A 1 113 ? -9.071 -5.433 17.610 1.00 95.00 113 ASP A N 1
ATOM 846 C CA . ASP A 1 113 ? -7.615 -5.301 17.441 1.00 95.00 113 ASP A CA 1
ATOM 847 C C . ASP A 1 113 ? -7.012 -6.474 16.639 1.00 95.00 113 ASP A C 1
ATOM 849 O O . ASP A 1 113 ? -6.022 -7.103 17.019 1.00 95.00 113 ASP A O 1
ATOM 853 N N . ALA A 1 114 ? -7.674 -6.816 15.531 1.00 95.81 114 ALA A N 1
ATOM 854 C CA . ALA A 1 114 ? -7.358 -7.990 14.732 1.00 95.81 114 ALA A CA 1
ATOM 855 C C . ALA A 1 114 ? -6.626 -7.634 13.431 1.00 95.81 114 ALA A C 1
ATOM 857 O O . ALA A 1 114 ? -6.471 -6.474 13.043 1.00 95.81 114 ALA A O 1
ATOM 858 N N . THR A 1 115 ? -6.174 -8.674 12.731 1.00 97.00 115 THR A N 1
ATOM 859 C CA . THR A 1 115 ? -5.643 -8.547 11.372 1.00 97.00 115 THR A CA 1
ATOM 860 C C . THR A 1 115 ? -6.764 -8.736 10.357 1.00 97.00 115 THR A C 1
ATOM 862 O O . THR A 1 115 ? -7.572 -9.652 10.485 1.00 97.00 115 THR A O 1
ATOM 865 N N . LEU A 1 116 ? -6.799 -7.864 9.354 1.00 95.31 116 LEU A N 1
ATOM 866 C CA . LEU A 1 116 ? -7.700 -7.909 8.216 1.00 95.31 116 LEU A CA 1
ATOM 867 C C . LEU A 1 116 ? -6.904 -8.228 6.952 1.00 95.31 116 LEU A C 1
ATOM 869 O O . LEU A 1 116 ? -6.068 -7.434 6.516 1.00 95.31 116 LEU A O 1
ATOM 873 N N . ASP A 1 117 ? -7.199 -9.372 6.354 1.00 95.62 117 ASP A N 1
ATOM 874 C CA . ASP A 1 117 ? -6.726 -9.741 5.028 1.00 95.62 117 ASP A CA 1
ATOM 875 C C . ASP A 1 117 ? -7.750 -9.284 3.985 1.00 95.62 117 ASP A C 1
ATOM 877 O O . ASP A 1 117 ? -8.935 -9.597 4.087 1.00 95.62 117 ASP A O 1
ATOM 881 N N . LEU A 1 118 ? -7.296 -8.512 3.001 1.00 91.81 118 LEU A N 1
ATOM 882 C CA . LEU A 1 118 ? -8.108 -8.111 1.862 1.00 91.81 118 LEU A CA 1
ATOM 883 C C . LEU A 1 118 ? -7.930 -9.098 0.713 1.00 91.81 118 LEU A C 1
ATOM 885 O O . LEU A 1 118 ? -6.824 -9.592 0.467 1.00 91.81 118 LEU A O 1
ATOM 889 N N . ASP A 1 119 ? -9.018 -9.311 -0.022 1.00 92.19 119 ASP A N 1
ATOM 890 C CA . ASP A 1 119 ? -8.995 -10.078 -1.260 1.00 92.19 119 ASP A CA 1
ATOM 891 C C . ASP A 1 119 ? -8.061 -9.433 -2.301 1.00 92.19 119 ASP A C 1
ATOM 893 O O . ASP A 1 119 ? -7.823 -8.216 -2.246 1.00 92.19 119 ASP A O 1
ATOM 897 N N . PRO A 1 120 ? -7.539 -10.226 -3.258 1.00 95.00 120 PRO A N 1
ATOM 898 C CA . PRO A 1 120 ? -6.743 -9.721 -4.367 1.00 95.00 120 PRO A CA 1
ATOM 899 C C . PRO A 1 120 ? -7.483 -8.662 -5.189 1.00 95.00 120 PRO A C 1
ATOM 901 O O . PRO A 1 120 ? -8.633 -8.852 -5.584 1.00 95.00 120 PRO A O 1
ATOM 904 N N . GLN A 1 121 ? -6.808 -7.550 -5.459 1.00 91.44 121 GLN A N 1
ATOM 905 C CA . GLN A 1 121 ? -7.346 -6.379 -6.138 1.00 91.44 121 GLN A CA 1
ATOM 906 C C . GLN A 1 121 ? -6.313 -5.797 -7.088 1.00 91.44 121 GLN A C 1
ATOM 908 O O . GLN A 1 121 ? -5.139 -5.659 -6.742 1.00 91.44 121 GLN A O 1
ATOM 913 N N . ASP A 1 122 ? -6.769 -5.437 -8.279 1.00 92.12 122 ASP A N 1
ATOM 914 C CA . ASP A 1 122 ? -5.910 -4.897 -9.318 1.00 92.12 122 ASP A CA 1
ATOM 915 C C . ASP A 1 122 ? -5.827 -3.375 -9.229 1.00 92.12 122 ASP A C 1
ATOM 917 O O . ASP A 1 122 ? -6.831 -2.672 -9.087 1.00 92.12 122 ASP A O 1
ATOM 921 N N . ILE A 1 123 ? -4.606 -2.870 -9.359 1.00 88.75 123 ILE A N 1
ATOM 922 C CA . ILE A 1 123 ? -4.326 -1.461 -9.603 1.00 88.75 123 ILE A CA 1
ATOM 923 C C . ILE A 1 123 ? -3.587 -1.321 -10.928 1.00 88.75 123 ILE A C 1
ATOM 925 O O . ILE A 1 123 ? -2.797 -2.184 -11.325 1.00 88.75 123 ILE A O 1
ATOM 929 N N . LEU A 1 124 ? -3.843 -0.214 -11.608 1.00 90.38 124 LEU A N 1
ATOM 930 C CA . LEU A 1 124 ? -3.181 0.133 -12.851 1.00 90.38 124 LEU A CA 1
ATOM 931 C C . LEU A 1 124 ? -2.013 1.059 -12.558 1.00 90.38 124 LEU A C 1
ATOM 933 O O . LEU A 1 124 ? -2.160 1.989 -11.772 1.00 90.38 124 LEU A O 1
ATOM 937 N N . CYS A 1 125 ? -0.878 0.833 -13.202 1.00 86.56 125 CYS A N 1
ATOM 938 C CA . CYS A 1 125 ? 0.305 1.660 -13.068 1.00 86.56 125 CYS A CA 1
ATOM 939 C C . CYS A 1 125 ? 0.887 2.008 -14.436 1.00 86.56 125 CYS A C 1
ATOM 941 O O . CYS A 1 125 ? 1.044 1.144 -15.285 1.00 86.56 125 CYS A O 1
ATOM 943 N N . VAL A 1 126 ? 1.274 3.259 -14.633 1.00 89.69 126 VAL A N 1
ATOM 944 C CA . VAL A 1 126 ? 2.115 3.716 -15.735 1.00 89.69 126 VAL A CA 1
ATOM 945 C C . VAL A 1 126 ? 3.516 3.930 -15.178 1.00 89.69 126 VAL A C 1
ATOM 947 O O . VAL A 1 126 ? 3.726 4.759 -14.288 1.00 89.69 126 VAL A O 1
ATOM 950 N N . ILE A 1 127 ? 4.475 3.162 -15.683 1.00 86.56 127 ILE A N 1
ATOM 951 C CA . ILE A 1 127 ? 5.865 3.193 -15.223 1.00 86.56 127 ILE A CA 1
ATOM 952 C C . ILE A 1 127 ? 6.689 3.960 -16.242 1.00 86.56 127 ILE A C 1
ATOM 954 O O . ILE A 1 127 ? 6.738 3.559 -17.392 1.00 86.56 127 ILE A O 1
ATOM 958 N N . THR A 1 128 ? 7.360 5.038 -15.850 1.00 88.56 128 THR A N 1
ATOM 959 C CA . THR A 1 128 ? 8.309 5.731 -16.729 1.00 88.56 128 THR A CA 1
ATOM 960 C C . THR A 1 128 ? 9.678 5.089 -16.602 1.00 88.56 128 THR A C 1
ATOM 962 O O . THR A 1 128 ? 10.263 5.085 -15.516 1.00 88.56 128 THR A O 1
ATOM 965 N N . MET A 1 129 ? 10.193 4.568 -17.710 1.00 86.06 129 MET A N 1
ATOM 966 C CA . MET A 1 129 ? 11.502 3.935 -17.782 1.00 86.06 129 MET A CA 1
ATOM 967 C C . MET A 1 129 ? 12.569 4.865 -18.371 1.00 86.06 129 MET A C 1
ATOM 969 O O . MET A 1 129 ? 12.265 5.892 -18.977 1.00 86.06 129 MET A O 1
ATOM 973 N N . SER A 1 130 ? 13.841 4.500 -18.215 1.00 80.94 130 SER A N 1
ATOM 974 C CA . SER A 1 130 ? 14.938 5.107 -18.973 1.00 80.94 130 SER A CA 1
ATOM 975 C C . SER A 1 130 ? 14.758 4.856 -20.478 1.00 80.94 130 SER A C 1
ATOM 977 O O . SER A 1 130 ? 14.632 3.701 -20.884 1.00 80.94 130 SER A O 1
ATOM 979 N N . GLY A 1 131 ? 14.788 5.911 -21.300 1.00 76.12 131 GLY A N 1
ATOM 980 C CA . GLY A 1 131 ? 14.631 5.810 -22.761 1.00 76.12 131 GLY A CA 1
ATOM 981 C C . GLY A 1 131 ? 13.194 5.989 -23.267 1.00 76.12 131 GLY A C 1
ATOM 982 O O . GLY A 1 131 ? 12.819 5.367 -24.254 1.00 76.12 131 GLY A O 1
ATOM 983 N N . ASP A 1 132 ? 12.393 6.802 -22.573 1.00 70.38 132 ASP A N 1
ATOM 984 C CA . ASP A 1 132 ? 11.038 7.244 -22.953 1.00 70.38 132 ASP A CA 1
ATOM 985 C C . ASP A 1 132 ? 9.947 6.158 -23.028 1.00 70.38 132 ASP A C 1
ATOM 987 O O . ASP A 1 132 ? 8.792 6.457 -23.331 1.00 70.38 132 ASP A O 1
ATOM 991 N N . ALA A 1 133 ? 10.253 4.904 -22.685 1.00 74.62 133 ALA A N 1
ATOM 992 C CA . ALA A 1 133 ? 9.239 3.860 -22.573 1.00 74.62 133 ALA A CA 1
ATOM 993 C C . ALA A 1 133 ? 8.351 4.083 -21.336 1.00 74.62 133 ALA A C 1
ATOM 995 O O . ALA A 1 133 ? 8.845 4.207 -20.211 1.00 74.62 133 ALA A O 1
ATOM 996 N N . THR A 1 134 ? 7.030 4.087 -21.537 1.00 79.75 134 THR A N 1
ATOM 997 C CA . THR A 1 134 ? 6.042 4.214 -20.456 1.00 79.75 134 THR A CA 1
ATOM 998 C C . THR A 1 134 ? 5.026 3.068 -20.459 1.00 79.75 134 THR A C 1
ATOM 1000 O O . THR A 1 134 ? 3.867 3.292 -20.823 1.00 79.75 134 THR A O 1
ATOM 1003 N N . PRO A 1 135 ? 5.422 1.822 -20.135 1.00 84.25 135 PRO A N 1
ATOM 1004 C CA . PRO A 1 135 ? 4.483 0.709 -20.121 1.00 84.25 135 PRO A CA 1
ATOM 1005 C C . PRO A 1 135 ? 3.378 0.906 -19.080 1.00 84.25 135 PRO A C 1
ATOM 1007 O O . PRO A 1 135 ? 3.613 1.371 -17.959 1.00 84.25 135 PRO A O 1
ATOM 1010 N N . GLU A 1 136 ? 2.178 0.483 -19.463 1.00 88.69 136 GLU A N 1
ATOM 1011 C CA . GLU A 1 136 ? 1.064 0.276 -18.552 1.00 88.69 136 GLU A CA 1
ATOM 1012 C C . GLU A 1 136 ? 1.140 -1.141 -17.977 1.00 88.69 136 GLU A C 1
ATOM 1014 O O . GLU A 1 136 ? 1.303 -2.128 -18.700 1.00 88.69 136 GLU A O 1
ATOM 1019 N N . VAL A 1 137 ? 1.062 -1.237 -16.655 1.00 89.62 137 VAL A N 1
ATOM 1020 C CA . VAL A 1 137 ? 1.278 -2.465 -15.898 1.00 89.62 137 VAL A CA 1
ATOM 1021 C C . VAL A 1 137 ? 0.155 -2.629 -14.888 1.00 89.62 137 VAL A C 1
ATOM 1023 O O . VAL A 1 137 ? -0.226 -1.691 -14.189 1.00 89.62 137 VAL A O 1
ATOM 1026 N N . THR A 1 138 ? -0.376 -3.841 -14.791 1.00 91.50 138 THR A N 1
ATOM 1027 C CA . THR A 1 138 ? -1.373 -4.184 -13.774 1.00 91.50 138 THR A CA 1
ATOM 1028 C C . THR A 1 138 ? -0.674 -4.853 -12.605 1.00 91.50 138 THR A C 1
ATOM 1030 O O . THR A 1 138 ? 0.010 -5.866 -12.788 1.00 91.50 138 THR A O 1
ATOM 1033 N N . ILE A 1 139 ? -0.857 -4.304 -11.407 1.00 90.56 139 ILE A N 1
ATOM 1034 C CA . ILE A 1 139 ? -0.347 -4.877 -10.163 1.00 90.56 139 ILE A CA 1
ATOM 1035 C C . ILE A 1 139 ? -1.527 -5.420 -9.362 1.00 90.56 139 ILE A C 1
ATOM 1037 O O . ILE A 1 139 ? -2.417 -4.666 -8.982 1.00 90.56 139 ILE A O 1
ATOM 1041 N N . THR A 1 140 ? -1.508 -6.717 -9.070 1.00 93.25 140 THR A N 1
ATOM 1042 C CA . THR A 1 140 ? -2.487 -7.355 -8.186 1.00 93.25 140 THR A CA 1
ATOM 1043 C C . THR A 1 140 ? -1.949 -7.339 -6.760 1.00 93.25 140 THR A C 1
ATOM 1045 O O . THR A 1 140 ? -0.898 -7.924 -6.479 1.00 93.25 140 THR A O 1
ATOM 1048 N N . LEU A 1 141 ? -2.672 -6.689 -5.854 1.00 92.50 141 LEU A N 1
ATOM 1049 C CA . LEU A 1 141 ? -2.357 -6.561 -4.433 1.00 92.50 141 LEU A CA 1
ATOM 1050 C C . LEU A 1 141 ? -3.354 -7.363 -3.601 1.00 92.50 141 LEU A C 1
ATOM 1052 O O . LEU A 1 141 ? -4.537 -7.347 -3.906 1.00 92.50 141 LEU A O 1
ATOM 1056 N N . ALA A 1 142 ? -2.920 -7.989 -2.512 1.00 94.50 142 ALA A N 1
ATOM 1057 C CA . ALA A 1 142 ? -3.819 -8.610 -1.534 1.00 94.50 142 ALA A CA 1
ATOM 1058 C C . ALA A 1 142 ? 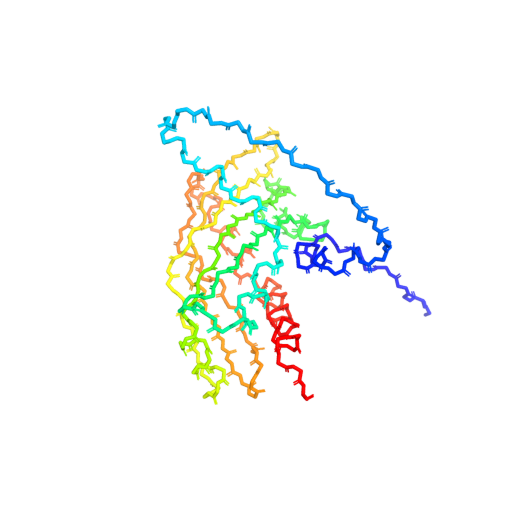-3.541 -8.050 -0.134 1.00 94.50 142 ALA A C 1
ATOM 1060 O O . ALA A 1 142 ? -2.953 -8.751 0.688 1.00 94.50 142 ALA A O 1
ATOM 1061 N N . PRO A 1 143 ? -3.864 -6.783 0.173 1.00 92.38 143 PRO A N 1
ATOM 1062 C CA . PRO A 1 143 ? -3.289 -6.126 1.342 1.00 92.38 143 PRO A CA 1
ATOM 1063 C C . PRO A 1 143 ? -3.650 -6.784 2.674 1.00 92.38 143 PRO A C 1
ATOM 1065 O O . PRO A 1 143 ? -4.693 -7.414 2.824 1.00 92.38 143 PRO A O 1
ATOM 1068 N N . LYS A 1 144 ? -2.774 -6.624 3.662 1.00 95.44 144 LYS A N 1
ATOM 1069 C CA . LYS A 1 144 ? -2.980 -7.056 5.043 1.00 95.44 144 LYS A CA 1
ATOM 1070 C C . LYS A 1 144 ? -2.867 -5.859 5.966 1.00 95.44 144 LYS A C 1
ATOM 1072 O O . LYS A 1 144 ? -1.880 -5.129 5.896 1.00 95.44 144 LYS A O 1
ATOM 1077 N N . ILE A 1 145 ? -3.848 -5.679 6.836 1.00 95.44 145 ILE A N 1
ATOM 1078 C CA . ILE A 1 145 ? -3.906 -4.560 7.771 1.00 95.44 145 ILE A CA 1
ATOM 1079 C C . ILE A 1 145 ? -3.964 -5.118 9.186 1.00 95.44 145 ILE A C 1
ATOM 1081 O O . ILE A 1 145 ? -4.842 -5.915 9.492 1.00 95.44 145 ILE A O 1
ATOM 1085 N N . THR A 1 146 ? -3.057 -4.698 10.058 1.00 97.12 146 THR A N 1
ATOM 1086 C CA . THR A 1 146 ? -3.084 -5.076 11.476 1.00 97.12 146 THR A CA 1
ATOM 1087 C C . THR A 1 146 ? -3.570 -3.898 12.302 1.00 97.12 146 THR A C 1
ATOM 1089 O O . THR A 1 146 ? -3.010 -2.804 12.199 1.00 97.12 146 THR A O 1
ATOM 1092 N N . PHE A 1 147 ? -4.594 -4.123 13.127 1.00 95.75 147 PHE A N 1
ATOM 1093 C CA . PHE A 1 147 ? -5.140 -3.120 14.034 1.00 95.75 147 PHE A CA 1
ATOM 1094 C C . PHE A 1 147 ? -4.730 -3.377 15.486 1.00 95.75 147 PHE A C 1
ATOM 1096 O O . PHE A 1 147 ? -4.612 -4.521 15.910 1.00 95.75 147 PHE A O 1
ATOM 1103 N N . GLN A 1 148 ? -4.520 -2.302 16.245 1.00 95.56 148 GLN A N 1
ATOM 1104 C CA . GLN A 1 148 ? -4.322 -2.326 17.691 1.00 95.56 148 GLN A CA 1
ATOM 1105 C C . GLN A 1 148 ? -4.748 -0.986 18.301 1.00 95.56 148 GLN A C 1
ATOM 1107 O O . GLN A 1 148 ? -4.384 0.078 17.791 1.00 95.56 148 GLN A O 1
ATOM 1112 N N . GLY A 1 149 ? -5.514 -1.009 19.393 1.00 90.81 149 GLY A N 1
ATOM 1113 C CA . GLY A 1 149 ? -6.034 0.199 20.027 1.00 90.81 149 GLY A CA 1
ATOM 1114 C C . GLY A 1 149 ? -6.878 1.053 19.077 1.00 90.81 149 GLY A C 1
ATOM 1115 O O . GLY A 1 149 ? -6.762 2.280 19.103 1.00 90.81 149 GLY A O 1
ATOM 1116 N N . LYS A 1 150 ? -7.689 0.420 18.212 1.00 87.38 150 LYS A N 1
ATOM 1117 C CA . LYS A 1 150 ? -8.492 1.079 17.154 1.00 87.38 150 LYS A CA 1
ATOM 1118 C C . LYS A 1 150 ? -7.680 1.846 16.096 1.00 87.38 150 LYS A C 1
ATOM 1120 O O . LYS A 1 150 ? -8.223 2.691 15.384 1.00 87.38 150 LYS A O 1
ATOM 1125 N N . ARG A 1 151 ? -6.380 1.576 15.988 1.00 92.69 151 ARG A N 1
ATOM 1126 C CA . ARG A 1 151 ? -5.466 2.184 15.012 1.00 92.69 151 ARG A CA 1
ATOM 1127 C C . ARG A 1 151 ? -4.829 1.108 14.153 1.00 92.69 151 ARG A C 1
ATOM 1129 O O . ARG A 1 151 ? -4.638 -0.008 14.616 1.00 92.69 151 ARG A O 1
ATOM 1136 N N . ALA A 1 152 ? -4.462 1.440 12.923 1.00 93.94 152 ALA A N 1
ATOM 1137 C CA . ALA A 1 152 ? -3.622 0.569 12.113 1.00 93.94 152 ALA A CA 1
ATOM 1138 C C . ALA A 1 152 ? -2.172 0.644 12.618 1.00 93.94 152 ALA A C 1
ATOM 1140 O O . ALA A 1 152 ? -1.611 1.735 12.725 1.00 93.94 152 ALA A O 1
ATOM 1141 N N . VAL A 1 153 ? -1.555 -0.495 12.920 1.00 96.50 153 VAL A N 1
ATOM 1142 C CA . VAL A 1 153 ? -0.135 -0.580 13.313 1.00 96.50 153 VAL A CA 1
ATOM 1143 C C . VAL A 1 153 ? 0.757 -1.073 12.179 1.00 96.50 153 VAL A C 1
ATOM 1145 O O . VAL A 1 153 ? 1.952 -0.786 12.173 1.00 96.50 153 VAL A O 1
ATOM 1148 N N . ASP A 1 154 ? 0.175 -1.762 11.198 1.00 95.69 154 ASP A N 1
ATOM 1149 C CA . ASP A 1 154 ? 0.846 -2.155 9.964 1.00 95.69 154 ASP A CA 1
ATOM 1150 C C . ASP A 1 154 ? -0.150 -2.232 8.807 1.00 95.69 154 ASP A C 1
ATOM 1152 O O . ASP A 1 154 ? -1.285 -2.683 8.972 1.00 95.69 154 ASP A O 1
ATOM 1156 N N . VAL A 1 155 ? 0.308 -1.830 7.625 1.00 92.12 155 VAL A N 1
ATOM 1157 C CA . VAL A 1 155 ? -0.382 -2.023 6.351 1.00 92.12 155 VAL A CA 1
ATOM 1158 C C . VAL A 1 155 ? 0.628 -2.588 5.361 1.00 92.12 155 VAL A C 1
ATOM 1160 O O . VAL A 1 155 ? 1.567 -1.906 4.951 1.00 92.12 155 VAL A O 1
ATOM 1163 N N . SER A 1 156 ? 0.437 -3.845 4.976 1.00 92.12 156 SER A N 1
ATOM 1164 C CA . SER A 1 156 ? 1.277 -4.563 4.021 1.00 92.12 156 SER A CA 1
ATOM 1165 C C . SER A 1 156 ? 0.545 -4.704 2.682 1.00 92.12 156 SER A C 1
ATOM 1167 O O . SER A 1 156 ? -0.516 -5.321 2.659 1.00 92.12 156 SER A O 1
ATOM 1169 N N . PRO A 1 157 ? 1.080 -4.179 1.564 1.00 87.19 157 PRO A N 1
ATOM 1170 C CA . PRO A 1 157 ? 0.426 -4.273 0.252 1.00 87.19 157 PRO A CA 1
ATOM 1171 C C . PRO A 1 157 ? 0.237 -5.698 -0.281 1.00 87.19 157 PRO A C 1
ATOM 1173 O O . PRO A 1 157 ? -0.767 -5.961 -0.934 1.00 87.19 157 PRO A O 1
ATOM 1176 N N . ARG A 1 158 ? 1.195 -6.598 -0.007 1.00 92.38 158 ARG A N 1
ATOM 1177 C CA . ARG A 1 158 ? 1.307 -7.965 -0.556 1.00 92.38 158 ARG A CA 1
ATOM 1178 C C . ARG A 1 158 ? 1.058 -8.035 -2.068 1.00 92.38 158 ARG A C 1
ATOM 1180 O O . ARG A 1 158 ? -0.060 -8.257 -2.530 1.00 92.38 158 ARG A O 1
ATOM 1187 N N . VAL A 1 159 ? 2.121 -7.864 -2.841 1.00 91.19 159 VAL A N 1
ATOM 1188 C CA . VAL A 1 159 ? 2.099 -7.905 -4.304 1.00 91.19 159 VAL A CA 1
ATOM 1189 C C . VAL A 1 159 ? 2.042 -9.350 -4.790 1.00 91.19 159 VAL A C 1
ATOM 1191 O O . VAL A 1 159 ? 3.044 -10.070 -4.808 1.00 91.19 159 VAL A O 1
ATOM 1194 N N . MET A 1 160 ? 0.874 -9.749 -5.278 1.00 93.12 160 MET A N 1
ATOM 1195 C CA . MET A 1 160 ? 0.628 -11.082 -5.823 1.00 93.12 160 MET A CA 1
ATOM 1196 C C . MET A 1 160 ? 1.213 -11.216 -7.230 1.00 93.12 160 MET A C 1
ATOM 1198 O O . MET A 1 160 ? 1.941 -12.164 -7.528 1.00 93.12 160 MET A O 1
ATOM 1202 N N . LYS A 1 161 ? 0.943 -10.234 -8.095 1.00 93.38 161 LYS A N 1
ATOM 1203 C CA . LYS A 1 161 ? 1.299 -10.283 -9.516 1.00 93.38 161 LYS A CA 1
ATOM 1204 C C . LYS A 1 161 ? 1.652 -8.896 -10.037 1.00 93.38 161 LYS A C 1
ATOM 1206 O O . LYS A 1 161 ? 1.032 -7.916 -9.645 1.00 93.38 161 LYS A O 1
ATOM 1211 N N . ILE A 1 162 ? 2.619 -8.838 -10.948 1.00 90.06 162 ILE A N 1
ATOM 1212 C CA . ILE A 1 162 ? 2.895 -7.673 -11.791 1.00 90.06 162 ILE A CA 1
ATOM 1213 C C . ILE A 1 162 ? 2.816 -8.172 -13.233 1.00 90.06 162 ILE A C 1
ATOM 1215 O O . ILE A 1 162 ? 3.559 -9.076 -13.611 1.00 90.06 162 ILE A O 1
ATOM 1219 N N . SER A 1 163 ? 1.864 -7.653 -14.000 1.00 90.19 163 SER A N 1
ATOM 1220 C CA . SER A 1 163 ? 1.634 -8.049 -15.393 1.00 90.19 163 SER A CA 1
ATOM 1221 C C . SER A 1 163 ? 2.329 -7.085 -16.354 1.00 90.19 163 SER A C 1
ATOM 1223 O O . SER A 1 163 ? 2.624 -5.949 -15.988 1.00 90.19 163 SER A O 1
ATOM 1225 N N . SER A 1 164 ? 2.554 -7.532 -17.591 1.00 82.88 164 SER A N 1
ATOM 1226 C CA . SER A 1 164 ? 3.040 -6.682 -18.691 1.00 82.88 164 SER A CA 1
ATOM 1227 C C . SER A 1 164 ? 4.447 -6.097 -18.489 1.00 82.88 164 SER A C 1
ATOM 1229 O O . SER A 1 164 ? 4.780 -5.074 -19.080 1.00 82.88 164 SER A O 1
ATOM 1231 N N . LEU A 1 165 ? 5.292 -6.762 -17.690 1.00 80.94 165 LEU A N 1
ATOM 1232 C CA . LEU A 1 165 ? 6.704 -6.413 -17.526 1.00 80.94 165 LEU A CA 1
ATOM 1233 C C . LEU A 1 165 ? 7.631 -7.621 -17.701 1.00 80.94 165 LEU A C 1
ATOM 1235 O O . LEU A 1 165 ? 7.256 -8.737 -17.334 1.00 80.94 165 LEU A O 1
ATOM 1239 N N . PRO A 1 166 ? 8.862 -7.400 -18.198 1.00 81.31 166 PRO A N 1
ATOM 1240 C CA . PRO A 1 166 ? 9.920 -8.401 -18.160 1.00 81.31 166 PRO A CA 1
ATOM 1241 C C . PRO A 1 166 ? 10.195 -8.872 -16.730 1.00 81.31 166 PRO A C 1
ATOM 1243 O O . PRO A 1 166 ? 10.268 -8.064 -15.803 1.00 81.31 166 PRO A O 1
ATOM 1246 N N . GLU A 1 167 ? 10.432 -10.172 -16.560 1.00 82.25 167 GLU A N 1
ATOM 1247 C CA . GLU A 1 167 ? 10.657 -10.802 -15.251 1.00 82.25 167 GLU A CA 1
ATOM 1248 C C . GLU A 1 167 ? 11.826 -10.175 -14.471 1.00 82.25 167 GLU A C 1
ATOM 1250 O O . GLU A 1 167 ? 11.753 -10.026 -13.250 1.00 82.25 167 GLU A O 1
ATOM 1255 N N . LEU A 1 168 ? 12.845 -9.682 -15.185 1.00 81.00 168 LEU A N 1
ATOM 1256 C CA . LEU A 1 168 ? 13.980 -8.950 -14.615 1.00 81.00 168 LEU A CA 1
ATOM 1257 C C . LEU A 1 168 ? 13.559 -7.704 -13.810 1.00 81.00 168 LEU A C 1
ATOM 1259 O O . LEU A 1 168 ? 14.228 -7.342 -12.846 1.00 81.00 168 LEU A O 1
ATOM 1263 N N . LEU A 1 169 ? 12.451 -7.054 -14.180 1.00 79.88 169 LEU A N 1
ATOM 1264 C CA . LEU A 1 169 ? 11.944 -5.851 -13.509 1.00 79.88 169 LEU A CA 1
ATOM 1265 C C . LEU A 1 169 ? 10.933 -6.168 -12.405 1.00 79.88 169 LEU A C 1
ATOM 1267 O O . LEU A 1 169 ? 10.733 -5.355 -11.502 1.00 79.88 169 LEU A O 1
ATOM 1271 N N . VAL A 1 170 ? 10.315 -7.352 -12.441 1.00 85.50 170 VAL A N 1
ATOM 1272 C CA . VAL A 1 170 ? 9.263 -7.739 -11.492 1.00 85.50 170 VAL A CA 1
ATOM 1273 C C . VAL A 1 170 ? 9.801 -7.802 -10.064 1.00 85.50 170 VAL A C 1
ATOM 1275 O O . VAL A 1 170 ? 9.167 -7.273 -9.151 1.00 85.50 170 VAL A O 1
ATOM 1278 N N . ALA A 1 171 ? 10.968 -8.415 -9.848 1.00 85.25 171 ALA A N 1
ATOM 1279 C CA . ALA A 1 171 ? 11.518 -8.579 -8.501 1.00 85.25 171 ALA A CA 1
ATOM 1280 C C . ALA A 1 171 ? 11.916 -7.240 -7.836 1.00 85.25 171 ALA A C 1
ATOM 1282 O O . ALA A 1 171 ? 11.467 -6.997 -6.710 1.00 85.25 171 ALA A O 1
ATOM 1283 N N . PRO A 1 172 ? 12.666 -6.333 -8.497 1.00 80.62 172 PRO A N 1
ATOM 1284 C CA . PRO A 1 172 ? 12.945 -5.002 -7.954 1.00 80.62 172 PRO A CA 1
ATOM 1285 C C . PRO A 1 172 ? 11.685 -4.176 -7.671 1.00 80.62 172 PRO A C 1
ATOM 1287 O O . PRO A 1 172 ? 11.581 -3.560 -6.609 1.00 80.62 172 PRO A O 1
ATOM 1290 N N . LEU A 1 173 ? 10.698 -4.198 -8.576 1.00 80.69 173 LEU A N 1
ATOM 1291 C CA . LEU A 1 173 ? 9.444 -3.462 -8.396 1.00 80.69 173 LEU A CA 1
ATOM 1292 C C . LEU A 1 173 ? 8.615 -4.008 -7.235 1.00 80.69 173 LEU A C 1
ATOM 1294 O O . LEU A 1 173 ? 8.128 -3.230 -6.415 1.00 80.69 173 LEU A O 1
ATOM 1298 N N . ARG A 1 174 ? 8.507 -5.337 -7.115 1.00 86.12 174 ARG A N 1
ATOM 1299 C CA . ARG A 1 174 ? 7.871 -5.984 -5.961 1.00 86.12 174 ARG A CA 1
ATOM 1300 C C . ARG A 1 174 ? 8.569 -5.578 -4.663 1.00 86.12 174 ARG A C 1
ATOM 1302 O O . ARG A 1 174 ? 7.903 -5.163 -3.720 1.00 86.12 174 ARG A O 1
ATOM 1309 N N . SER A 1 175 ? 9.901 -5.636 -4.629 1.00 82.00 175 SER A N 1
ATOM 1310 C CA . SER A 1 175 ? 10.687 -5.243 -3.454 1.00 82.00 175 SER A CA 1
ATOM 1311 C C . SER A 1 175 ? 10.465 -3.776 -3.061 1.00 82.00 175 SER A C 1
ATOM 1313 O O . SER A 1 175 ? 10.316 -3.473 -1.877 1.00 82.00 175 SER A O 1
ATOM 1315 N N . GLY A 1 176 ? 10.393 -2.865 -4.038 1.00 77.94 176 GLY A N 1
ATOM 1316 C CA . GLY A 1 176 ? 10.089 -1.452 -3.801 1.00 77.94 176 GLY A CA 1
ATOM 1317 C C . GLY A 1 176 ? 8.673 -1.231 -3.261 1.00 77.94 176 GLY A C 1
ATOM 1318 O O . GLY A 1 176 ? 8.494 -0.528 -2.262 1.00 77.94 176 GLY A O 1
ATOM 1319 N N . ALA A 1 177 ? 7.678 -1.879 -3.870 1.00 79.75 177 ALA A N 1
ATOM 1320 C CA . ALA A 1 177 ? 6.276 -1.790 -3.465 1.00 79.75 177 ALA A CA 1
ATOM 1321 C C . ALA A 1 177 ? 6.022 -2.357 -2.056 1.00 79.75 177 ALA A C 1
ATOM 1323 O O . ALA A 1 177 ? 5.182 -1.841 -1.324 1.00 79.75 177 ALA A O 1
ATOM 1324 N N . GLU A 1 178 ? 6.769 -3.381 -1.640 1.00 83.00 178 GLU A N 1
ATOM 1325 C CA . GLU A 1 178 ? 6.656 -3.996 -0.308 1.00 83.00 178 GLU A CA 1
ATOM 1326 C C . GLU A 1 178 ? 7.647 -3.430 0.722 1.00 83.00 178 GLU A C 1
ATOM 1328 O O . GLU A 1 178 ? 7.787 -3.957 1.831 1.00 83.00 178 GLU A O 1
ATOM 1333 N N . SER A 1 179 ? 8.333 -2.338 0.380 1.00 79.31 179 SER A N 1
ATOM 1334 C CA . SER A 1 179 ? 9.333 -1.720 1.245 1.00 79.31 179 SER A CA 1
ATOM 1335 C C . SER A 1 179 ? 8.743 -1.199 2.563 1.00 79.31 179 SER A C 1
ATOM 1337 O O . SER A 1 179 ? 7.575 -0.815 2.675 1.00 79.31 179 SER A O 1
ATOM 1339 N N . GLN A 1 180 ? 9.595 -1.117 3.588 1.00 82.62 180 GLN A N 1
ATOM 1340 C CA . GLN A 1 180 ? 9.234 -0.535 4.887 1.00 82.62 180 GLN A CA 1
ATOM 1341 C C . GLN A 1 180 ? 8.777 0.924 4.773 1.00 82.62 180 GLN A C 1
ATOM 1343 O O . GLN A 1 180 ? 7.943 1.372 5.559 1.00 82.62 180 GLN A O 1
ATOM 1348 N N . PHE A 1 181 ? 9.308 1.665 3.799 1.00 77.31 181 PHE A N 1
ATOM 1349 C CA . PHE A 1 181 ? 8.879 3.029 3.524 1.00 77.31 181 PHE A CA 1
ATOM 1350 C C . PHE A 1 181 ? 7.405 3.065 3.103 1.00 77.31 181 PHE A C 1
ATOM 1352 O O . PHE A 1 181 ? 6.609 3.747 3.750 1.00 77.31 181 PHE A O 1
ATOM 1359 N N . VAL A 1 182 ? 7.024 2.269 2.096 1.00 77.88 182 VAL A N 1
ATOM 1360 C CA . VAL A 1 182 ? 5.638 2.197 1.605 1.00 77.88 182 VAL A CA 1
ATOM 1361 C C . VAL A 1 182 ? 4.688 1.770 2.722 1.00 77.88 182 VAL A C 1
ATOM 1363 O O . VAL A 1 182 ? 3.683 2.436 2.963 1.00 77.88 182 VAL A O 1
ATOM 1366 N N . ARG A 1 183 ? 5.042 0.728 3.485 1.00 84.19 183 ARG A N 1
ATOM 1367 C CA . ARG A 1 183 ? 4.235 0.253 4.624 1.00 84.19 183 ARG A CA 1
ATOM 1368 C C . ARG A 1 183 ? 3.984 1.345 5.665 1.00 84.19 183 ARG A C 1
ATOM 1370 O O . ARG A 1 183 ? 2.852 1.524 6.119 1.00 84.19 183 ARG A O 1
ATOM 1377 N N . LYS A 1 184 ? 5.018 2.114 6.024 1.00 83.12 184 LYS A N 1
ATOM 1378 C CA . LYS A 1 184 ? 4.900 3.233 6.974 1.00 83.12 184 LYS A CA 1
ATOM 1379 C C . LYS A 1 184 ? 3.999 4.344 6.444 1.00 83.12 184 LYS A C 1
ATOM 1381 O O . LYS A 1 184 ? 3.177 4.848 7.206 1.00 83.12 184 LYS A O 1
ATOM 1386 N N . GLN A 1 185 ? 4.131 4.705 5.167 1.00 78.62 185 GLN A N 1
ATOM 1387 C CA . GLN A 1 185 ? 3.267 5.714 4.550 1.00 78.62 185 GLN A CA 1
ATOM 1388 C C . GLN A 1 185 ? 1.807 5.254 4.556 1.00 78.62 185 GLN A C 1
ATOM 1390 O O . GLN A 1 185 ? 0.955 5.971 5.066 1.00 78.62 185 GLN A O 1
ATOM 1395 N N . LEU A 1 186 ? 1.526 4.028 4.107 1.00 84.44 186 LEU A N 1
ATOM 1396 C CA . LEU A 1 186 ? 0.169 3.471 4.103 1.00 84.44 186 LEU A CA 1
ATOM 1397 C C . LEU A 1 186 ? -0.445 3.419 5.507 1.00 84.44 186 LEU A C 1
ATOM 1399 O O . LEU A 1 186 ? -1.600 3.796 5.697 1.00 84.44 186 LEU A O 1
ATOM 1403 N N . THR A 1 187 ? 0.339 3.004 6.503 1.00 88.25 187 THR A N 1
ATOM 1404 C CA . THR A 1 187 ? -0.105 2.930 7.904 1.00 88.25 187 THR A CA 1
ATOM 1405 C C . THR A 1 187 ? -0.431 4.310 8.469 1.00 88.25 187 THR A C 1
ATOM 1407 O O . THR A 1 187 ? -1.467 4.498 9.112 1.00 88.25 187 THR A O 1
ATOM 1410 N N . LYS A 1 188 ? 0.441 5.297 8.231 1.00 86.44 188 LYS A N 1
ATOM 1411 C CA . LYS A 1 188 ? 0.228 6.686 8.656 1.00 86.44 188 LYS A CA 1
ATOM 1412 C C . LYS A 1 188 ? -1.077 7.234 8.082 1.00 86.44 188 LYS A C 1
ATOM 1414 O O . LYS A 1 188 ? -1.882 7.820 8.805 1.00 86.44 188 LYS A O 1
ATOM 1419 N N . GLU A 1 189 ? -1.304 6.981 6.805 1.00 80.56 189 GLU A N 1
ATOM 1420 C CA . GLU A 1 189 ? -2.408 7.582 6.079 1.00 80.56 189 GLU A CA 1
ATOM 1421 C C . GLU A 1 189 ? -3.748 6.905 6.355 1.00 80.56 189 GLU A C 1
ATOM 1423 O O . GLU A 1 189 ? -4.757 7.594 6.519 1.00 80.56 189 GLU A O 1
ATOM 1428 N N . LEU A 1 190 ? -3.759 5.581 6.531 1.00 86.06 190 LEU A N 1
ATOM 1429 C CA . LEU A 1 190 ? -4.938 4.875 7.025 1.00 86.06 190 LEU A CA 1
ATOM 1430 C C . LEU A 1 190 ? -5.349 5.395 8.408 1.00 86.06 190 LEU A C 1
ATOM 1432 O O . LEU A 1 190 ? -6.520 5.687 8.630 1.00 86.06 190 LEU A O 1
ATOM 1436 N N . ASN A 1 191 ? -4.394 5.586 9.321 1.00 89.81 191 ASN A N 1
ATOM 1437 C CA . ASN A 1 191 ? -4.693 6.156 10.635 1.00 89.81 191 ASN A CA 1
ATOM 1438 C C . ASN A 1 191 ? -5.284 7.562 10.550 1.00 89.81 191 ASN A C 1
ATOM 1440 O O . ASN A 1 191 ? -6.238 7.856 11.265 1.00 89.81 191 ASN A O 1
ATOM 1444 N N . ARG A 1 192 ? -4.768 8.412 9.656 1.00 85.44 192 ARG A N 1
ATOM 1445 C CA . ARG A 1 192 ? -5.337 9.744 9.429 1.00 85.44 192 ARG A CA 1
ATOM 1446 C C . ARG A 1 192 ? -6.805 9.662 8.998 1.00 85.44 192 ARG A C 1
ATOM 1448 O O . ARG A 1 192 ? -7.621 10.446 9.475 1.00 85.44 192 ARG A O 1
ATOM 1455 N N . LEU A 1 193 ? -7.156 8.722 8.118 1.00 80.75 193 LEU A N 1
ATOM 1456 C CA . LEU A 1 193 ? -8.545 8.513 7.690 1.00 80.75 193 LEU A CA 1
ATOM 1457 C C . LEU A 1 193 ? -9.430 8.003 8.831 1.00 80.75 193 LEU A C 1
ATOM 1459 O O . LEU A 1 193 ? -10.541 8.499 9.002 1.00 80.75 193 LEU A O 1
ATOM 1463 N N . LEU A 1 194 ? -8.934 7.059 9.633 1.00 84.12 194 LEU A N 1
ATOM 1464 C CA . LEU A 1 194 ? -9.663 6.535 10.791 1.00 84.12 194 LEU A CA 1
ATOM 1465 C C . LEU A 1 194 ? -9.946 7.632 11.825 1.00 84.12 194 LEU A C 1
ATOM 1467 O O . LEU A 1 194 ? -11.073 7.738 12.297 1.00 84.12 194 LEU A O 1
ATOM 1471 N N . GLU A 1 195 ? -8.967 8.491 12.118 1.00 87.56 195 GLU A N 1
ATOM 1472 C CA . GLU A 1 195 ? -9.132 9.639 13.022 1.00 87.56 195 GLU A CA 1
ATOM 1473 C C . GLU A 1 195 ? -10.185 10.638 12.503 1.00 87.56 195 GLU A C 1
ATOM 1475 O O . GLU A 1 195 ? -10.950 11.200 13.284 1.00 87.56 195 GLU A O 1
ATOM 1480 N N . GLN A 1 196 ? -10.269 10.837 11.183 1.00 83.56 196 GLN A N 1
ATOM 1481 C CA . GLN A 1 196 ? -11.276 11.704 10.560 1.00 83.56 196 GLN A CA 1
ATOM 1482 C C . GLN A 1 196 ? -12.672 11.068 10.494 1.00 83.56 196 GLN A C 1
ATOM 1484 O O . GLN A 1 196 ? -13.680 11.784 10.509 1.00 83.56 196 GLN A O 1
ATOM 1489 N N . ALA A 1 197 ? -12.749 9.744 10.354 1.00 76.75 197 ALA A N 1
ATOM 1490 C CA . ALA A 1 197 ? -14.004 9.002 10.282 1.00 76.75 197 ALA A CA 1
ATOM 1491 C C . ALA A 1 197 ? -14.632 8.796 11.668 1.00 76.75 197 ALA A C 1
ATOM 1493 O O . ALA A 1 197 ? -15.855 8.850 11.787 1.00 76.75 197 ALA A O 1
ATOM 1494 N N . PHE A 1 198 ? -13.802 8.614 12.698 1.00 77.62 198 PHE A N 1
ATOM 1495 C CA . PHE A 1 198 ? -14.206 8.341 14.076 1.00 77.62 198 PHE A CA 1
ATOM 1496 C C . PHE A 1 198 ? -13.571 9.358 15.042 1.00 77.62 198 PHE A C 1
ATOM 1498 O O . PHE A 1 198 ? -12.672 8.997 15.811 1.00 77.62 198 PHE A O 1
ATOM 1505 N N . PRO A 1 199 ? -13.996 10.637 15.004 1.00 69.44 199 PRO A N 1
ATOM 1506 C CA . PRO A 1 199 ? -13.543 11.620 15.979 1.00 69.44 199 PRO A CA 1
ATOM 1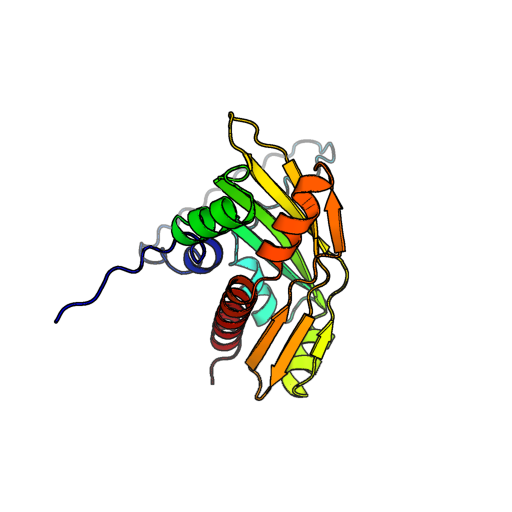507 C C . PRO A 1 199 ? -13.938 11.171 17.394 1.00 69.44 199 PRO A C 1
ATOM 1509 O O . PRO A 1 199 ? -15.003 10.581 17.587 1.00 69.44 199 PRO A O 1
ATOM 1512 N N . LYS A 1 200 ? -13.041 11.405 18.356 1.00 59.81 200 LYS A N 1
ATOM 1513 C CA . LYS A 1 200 ? -13.254 11.088 19.775 1.00 59.81 200 LYS A CA 1
ATOM 1514 C C . LYS A 1 200 ? -14.353 11.939 20.397 1.00 59.81 200 LYS A C 1
ATOM 1516 O O . LYS A 1 200 ? -14.455 13.122 20.004 1.00 59.81 200 LYS A O 1
#

Foldseek 3Di:
DDDDDDDDQFCCQLVVVPPDDDDDDDDDDDDDDDDDDDPCPPDPDPPPNAPPQQLCQLQVVPDQKRKGKTKGKDDPVLLVVLCVLQVNFWRMKIKIDIDIDGNVQVVCCLVVQHKDWADWDKMWMFTQTPPRDTDIKIWIWTWMFGGDPSATPWIFRHTPDIPDDDPSRGVSVNCSCRDPVVGVSVRVSRRVSSCVNDPD

Secondary structure (DSSP, 8-state):
--------SSSHHHHGGGS------------------------------TTHHHHHHHHH---SEEEEEEEEE--HHHHHHHHHHTTTSEEEEEEEEEEEEEHHHHHHHHHTT-EEEPPPEEEEEEEEETTS---EEEEEE--EEEEETTEEEEEE--EEEE-SS-HHHHHHHHHHHTSHHHHHHHHHHHHHHHHHHS--

Sequence (200 aa):
MSVPWISVPLIRCMVWCALRATAMFGVVVLLAVVTATGEAAQPPAPQAVPGKDCLDQFRSGRSVWVECYGAFETDETAQAELSNRTFDLVRNAKCGGTMRVQRTALNQAIANDATLDLDPQDILCVITMSGDATPEVTITLAPKITFQGKRAVDVSPRVMKISSLPELLVAPLRSGAESQFVRKQLTKELNRLLEQAFPK